Protein AF-A0A9E5VQ46-F1 (afdb_monomer_lite)

Structure (mmCIF, N/CA/C/O backbone):
data_AF-A0A9E5VQ46-F1
#
_entry.id   AF-A0A9E5VQ46-F1
#
loop_
_atom_site.group_PDB
_atom_site.id
_atom_site.type_symbol
_atom_site.label_atom_id
_atom_site.label_alt_id
_atom_site.label_comp_id
_atom_site.label_asym_id
_atom_site.label_entity_id
_atom_site.label_seq_id
_atom_site.pdbx_PDB_ins_code
_atom_site.Cartn_x
_atom_site.Cartn_y
_atom_site.Cartn_z
_atom_site.occupancy
_atom_site.B_iso_or_equiv
_atom_site.auth_seq_id
_atom_site.auth_comp_id
_atom_site.auth_asym_id
_atom_site.auth_atom_id
_atom_site.pdbx_PDB_model_num
ATOM 1 N N . MET A 1 1 ? 16.325 -16.105 -25.255 1.00 62.31 1 MET A N 1
ATOM 2 C CA . MET A 1 1 ? 16.376 -14.626 -25.283 1.00 62.31 1 MET A CA 1
ATOM 3 C C . MET A 1 1 ? 15.192 -14.092 -24.498 1.00 62.31 1 MET A C 1
ATOM 5 O O . MET A 1 1 ? 14.090 -14.575 -24.719 1.00 62.31 1 MET A O 1
ATOM 9 N N . ALA A 1 2 ? 15.410 -13.176 -23.552 1.00 79.38 2 ALA A N 1
ATOM 10 C CA . ALA A 1 2 ? 14.341 -12.650 -22.701 1.00 79.38 2 ALA A CA 1
ATOM 11 C C . ALA A 1 2 ? 13.894 -11.273 -23.208 1.00 79.38 2 ALA A C 1
ATOM 13 O O . ALA A 1 2 ? 14.669 -10.318 -23.173 1.00 79.38 2 ALA A O 1
ATOM 14 N N . LEU A 1 3 ? 12.651 -11.178 -23.681 1.00 90.75 3 LEU A N 1
ATOM 15 C CA . LEU A 1 3 ? 12.023 -9.898 -24.001 1.00 90.75 3 LEU A CA 1
ATOM 16 C C . LEU A 1 3 ? 11.830 -9.088 -22.713 1.00 90.75 3 LEU A C 1
ATOM 18 O O . LEU A 1 3 ? 11.422 -9.623 -21.681 1.00 90.75 3 LEU A O 1
ATOM 22 N N . LYS A 1 4 ? 12.148 -7.795 -22.770 1.00 93.44 4 LYS A N 1
ATOM 23 C CA . LYS A 1 4 ? 12.014 -6.855 -21.652 1.00 93.44 4 LYS A CA 1
ATOM 24 C C . LYS A 1 4 ? 11.068 -5.728 -22.032 1.00 93.44 4 LYS A C 1
ATOM 26 O O . LYS A 1 4 ? 11.001 -5.329 -23.193 1.00 93.44 4 LYS A O 1
ATOM 31 N N . LYS A 1 5 ? 10.365 -5.179 -21.041 1.00 94.62 5 LYS A N 1
ATOM 32 C CA . LYS A 1 5 ? 9.528 -3.994 -21.245 1.00 94.62 5 LYS A CA 1
ATOM 33 C C . LYS A 1 5 ? 10.396 -2.772 -21.537 1.00 94.62 5 LYS A C 1
ATOM 35 O O . LYS A 1 5 ? 11.403 -2.539 -20.873 1.00 94.62 5 LYS A O 1
ATOM 40 N N . ALA A 1 6 ? 9.973 -2.003 -22.527 1.00 94.50 6 ALA A N 1
ATOM 41 C CA . ALA A 1 6 ? 10.629 -0.815 -23.040 1.00 94.50 6 ALA A CA 1
ATOM 42 C C . ALA A 1 6 ? 9.611 0.321 -23.208 1.00 94.50 6 ALA A C 1
ATOM 44 O O . ALA A 1 6 ? 8.408 0.082 -23.310 1.00 94.50 6 ALA A O 1
ATOM 45 N N . TYR A 1 7 ? 10.091 1.565 -23.219 1.00 94.94 7 TYR A N 1
ATOM 46 C CA . TYR A 1 7 ? 9.263 2.765 -23.295 1.00 94.94 7 TYR A CA 1
ATOM 47 C C . TYR A 1 7 ? 9.767 3.719 -24.375 1.00 94.94 7 TYR A C 1
ATOM 49 O O . TYR A 1 7 ? 10.919 4.153 -24.366 1.00 94.94 7 TYR A O 1
ATOM 57 N N . CYS A 1 8 ? 8.884 4.103 -25.295 1.00 94.31 8 CYS A N 1
ATOM 58 C CA . CYS A 1 8 ? 9.197 5.080 -26.327 1.00 94.31 8 CYS A CA 1
ATOM 59 C C . CYS A 1 8 ? 8.990 6.511 -25.813 1.00 94.31 8 CYS A C 1
ATOM 61 O O . CYS A 1 8 ? 7.866 6.981 -25.626 1.00 94.31 8 CYS A O 1
ATOM 63 N N . THR A 1 9 ? 10.086 7.253 -25.663 1.00 89.31 9 THR A N 1
ATOM 64 C CA . THR A 1 9 ? 10.070 8.672 -25.263 1.00 89.31 9 THR A CA 1
ATOM 65 C C . THR A 1 9 ? 9.719 9.631 -26.401 1.00 89.31 9 THR A C 1
ATOM 67 O O . THR A 1 9 ? 9.449 10.799 -26.144 1.00 89.31 9 THR A O 1
ATOM 70 N N . ARG A 1 10 ? 9.710 9.146 -27.649 1.00 88.19 10 ARG A N 1
ATOM 71 C CA . ARG A 1 10 ? 9.447 9.937 -28.865 1.00 88.19 10 ARG A CA 1
ATOM 72 C C . ARG A 1 10 ? 8.040 9.750 -29.431 1.00 88.19 10 ARG A C 1
ATOM 74 O O . ARG A 1 10 ? 7.712 10.336 -30.455 1.00 88.19 10 ARG A O 1
ATOM 81 N N . CYS A 1 11 ? 7.227 8.886 -28.829 1.00 86.06 11 CYS A N 1
ATOM 82 C CA . CYS A 1 11 ? 5.863 8.661 -29.289 1.00 86.06 11 CYS A CA 1
ATOM 83 C C . CYS A 1 11 ? 4.965 9.849 -28.902 1.00 86.06 11 CYS A C 1
ATOM 85 O O . CYS A 1 11 ? 5.108 10.403 -27.816 1.00 86.06 11 CYS A O 1
ATOM 87 N N . HIS A 1 12 ? 4.026 10.218 -29.777 1.00 74.69 12 HIS A N 1
ATOM 88 C CA . HIS A 1 12 ? 3.019 11.261 -29.526 1.00 74.69 12 HIS A CA 1
ATOM 89 C C . HIS A 1 12 ? 1.706 10.698 -28.949 1.00 74.69 12 HIS A C 1
ATOM 91 O O . HIS A 1 12 ? 0.674 11.371 -28.983 1.00 74.69 12 HIS A O 1
ATOM 97 N N . GLY A 1 13 ? 1.729 9.454 -28.459 1.00 75.00 13 GLY A N 1
ATOM 98 C CA . GLY A 1 13 ? 0.581 8.818 -27.820 1.00 75.00 13 GLY A CA 1
ATOM 99 C C . GLY A 1 13 ? 0.078 9.645 -26.637 1.00 75.00 13 GLY A C 1
ATOM 100 O O . GLY A 1 13 ? 0.855 10.247 -25.896 1.00 75.00 13 GLY A O 1
ATOM 101 N N . LYS A 1 14 ? -1.245 9.718 -26.469 1.00 77.56 14 LYS A N 1
ATOM 102 C CA . LYS A 1 14 ? -1.840 10.392 -25.301 1.00 77.56 14 LYS A CA 1
ATOM 103 C C . LYS A 1 14 ? -1.890 9.466 -24.087 1.00 77.56 14 LYS A C 1
ATOM 105 O O . LYS A 1 14 ? -1.785 9.945 -22.958 1.00 77.56 14 LYS A O 1
ATOM 110 N N . ASP A 1 15 ? -2.053 8.161 -24.308 1.00 83.56 15 ASP A N 1
ATOM 111 C CA . ASP A 1 15 ? -2.054 7.155 -23.246 1.00 83.56 15 ASP A CA 1
ATOM 112 C C . ASP A 1 15 ? -0.643 6.565 -23.066 1.00 83.56 15 ASP A C 1
ATOM 114 O O . ASP A 1 15 ? -0.106 5.980 -24.007 1.00 83.56 15 ASP A O 1
ATOM 118 N N . PRO A 1 16 ? -0.044 6.640 -21.862 1.00 82.19 16 PRO A N 1
ATOM 119 C CA . PRO A 1 16 ? 1.232 5.997 -21.554 1.00 82.19 16 PRO A CA 1
ATOM 120 C C . PRO A 1 16 ? 1.314 4.502 -21.889 1.00 82.19 16 PRO A C 1
ATOM 122 O O . PRO A 1 16 ? 2.416 4.014 -22.127 1.00 82.19 16 PRO A O 1
ATOM 125 N N . LYS A 1 17 ? 0.187 3.773 -21.947 1.00 85.31 17 LYS A N 1
ATOM 126 C CA . LYS A 1 17 ? 0.157 2.376 -22.423 1.00 85.31 17 LYS A CA 1
ATOM 127 C C . LYS A 1 17 ? 0.675 2.236 -23.855 1.00 85.31 17 LYS A C 1
ATOM 129 O O . LYS A 1 17 ? 1.385 1.283 -24.145 1.00 85.31 17 LYS A O 1
ATOM 134 N N . GLU A 1 18 ? 0.394 3.207 -24.721 1.00 85.06 18 GLU A N 1
ATOM 135 C CA . GLU A 1 18 ? 0.807 3.193 -26.133 1.00 85.06 18 GLU A CA 1
ATOM 136 C C . GLU A 1 18 ? 2.318 3.381 -26.323 1.00 85.06 18 GLU A C 1
ATOM 138 O O . GLU A 1 18 ? 2.851 3.152 -27.408 1.00 85.06 18 GLU A O 1
ATOM 143 N N . HIS A 1 19 ? 3.015 3.828 -25.280 1.00 89.69 19 HIS A N 1
ATOM 144 C CA . HIS A 1 19 ? 4.458 4.026 -25.306 1.00 89.69 19 HIS A CA 1
ATOM 145 C C . HIS A 1 19 ? 5.219 2.765 -24.894 1.00 89.69 19 HIS A C 1
ATOM 147 O O . HIS A 1 19 ? 6.431 2.716 -25.103 1.00 89.69 19 HIS A O 1
ATOM 153 N N . ILE A 1 20 ? 4.543 1.778 -24.298 1.00 92.25 20 ILE A N 1
ATOM 154 C CA . ILE A 1 20 ? 5.160 0.576 -23.737 1.00 92.25 20 ILE A CA 1
ATOM 155 C C . ILE A 1 20 ? 5.128 -0.542 -24.777 1.00 92.25 20 ILE A C 1
ATOM 157 O O . ILE A 1 20 ? 4.099 -0.807 -25.391 1.00 92.25 20 ILE A O 1
ATOM 161 N N . PHE A 1 21 ? 6.261 -1.208 -24.965 1.00 93.62 21 PHE A N 1
ATOM 162 C CA . PHE A 1 21 ? 6.406 -2.343 -25.874 1.00 93.62 21 PHE A CA 1
ATOM 163 C C . PHE A 1 21 ? 7.487 -3.299 -25.359 1.00 93.62 21 PHE A C 1
ATOM 165 O O . PHE A 1 21 ? 8.123 -3.030 -24.339 1.00 93.62 21 PHE A O 1
ATOM 172 N N . GLU A 1 22 ? 7.694 -4.420 -26.043 1.00 94.81 22 GLU A N 1
ATOM 173 C CA . GLU A 1 22 ? 8.736 -5.388 -25.701 1.00 94.81 22 GLU A CA 1
ATOM 174 C C . GLU A 1 22 ? 9.952 -5.232 -26.617 1.00 94.81 22 GLU A C 1
ATOM 176 O O . GLU A 1 22 ? 9.821 -5.090 -27.832 1.00 94.81 22 GLU A O 1
ATOM 181 N N . ALA A 1 23 ? 11.146 -5.251 -26.029 1.00 93.38 23 ALA A N 1
ATOM 182 C CA . ALA A 1 23 ? 12.412 -5.166 -26.740 1.00 93.38 23 ALA A CA 1
ATOM 183 C C . ALA A 1 23 ? 13.357 -6.288 -26.299 1.00 93.38 23 ALA A C 1
ATOM 185 O O . ALA A 1 23 ? 13.415 -6.654 -25.123 1.00 93.38 23 ALA A O 1
ATOM 186 N N . ASN A 1 24 ? 14.127 -6.814 -27.251 1.00 93.25 24 ASN A N 1
ATOM 187 C CA . ASN A 1 24 ? 15.240 -7.712 -26.969 1.00 93.25 24 ASN A CA 1
ATOM 188 C C . ASN A 1 24 ? 16.478 -6.874 -26.617 1.00 93.25 24 ASN A C 1
ATOM 190 O O . ASN A 1 24 ? 16.902 -6.060 -27.436 1.00 93.25 24 ASN A O 1
ATOM 194 N N . SER A 1 25 ? 17.054 -7.067 -25.425 1.00 90.25 25 SER A N 1
ATOM 195 C CA . SER A 1 25 ? 18.253 -6.327 -24.998 1.00 90.25 25 SER A CA 1
ATOM 196 C C . SER A 1 25 ? 19.481 -6.613 -25.858 1.00 90.25 25 SER A C 1
ATOM 198 O O . SER A 1 25 ? 20.368 -5.769 -25.932 1.00 90.25 25 SER A O 1
ATOM 200 N N . ASP A 1 26 ? 19.513 -7.778 -26.506 1.00 90.88 26 ASP A N 1
ATOM 201 C CA . ASP A 1 26 ? 20.674 -8.256 -27.261 1.00 90.88 26 ASP A CA 1
ATOM 202 C C . ASP A 1 26 ? 20.597 -7.851 -28.743 1.00 90.88 26 ASP A C 1
ATOM 204 O O . ASP A 1 26 ? 21.518 -8.106 -29.514 1.00 90.88 26 ASP A O 1
ATOM 208 N N . ALA A 1 27 ? 19.487 -7.233 -29.162 1.00 91.06 27 ALA A N 1
ATOM 209 C CA . ALA A 1 27 ? 19.346 -6.718 -30.514 1.00 91.06 27 ALA A CA 1
ATOM 210 C C . ALA A 1 27 ? 20.167 -5.432 -30.694 1.00 91.06 27 ALA A C 1
ATOM 212 O O . ALA A 1 27 ? 20.263 -4.600 -29.793 1.00 91.06 27 ALA A O 1
ATOM 213 N N . GLU A 1 28 ? 20.694 -5.209 -31.897 1.00 91.25 28 GLU A N 1
ATOM 214 C CA . GLU A 1 28 ? 21.377 -3.949 -32.219 1.00 91.25 28 GLU A CA 1
ATOM 215 C C . GLU A 1 28 ? 20.410 -2.753 -32.193 1.00 91.25 28 GLU A C 1
ATOM 217 O O . GLU A 1 28 ? 20.786 -1.620 -31.881 1.00 91.25 28 GLU A O 1
ATOM 222 N N . VAL A 1 29 ? 19.144 -3.001 -32.544 1.00 93.50 29 VAL A N 1
ATOM 223 C CA . VAL A 1 29 ? 18.107 -1.990 -32.757 1.00 93.50 29 VAL A CA 1
ATOM 224 C C . VAL A 1 29 ? 16.740 -2.555 -32.378 1.00 93.50 29 VAL A C 1
ATOM 226 O O . VAL A 1 29 ? 16.441 -3.716 -32.651 1.00 93.50 29 VAL A O 1
ATOM 229 N N . CYS A 1 30 ? 15.869 -1.707 -31.828 1.00 93.56 30 CYS A N 1
ATOM 230 C CA . CYS A 1 30 ? 14.431 -1.959 -31.771 1.00 93.56 30 CYS A CA 1
ATOM 231 C C . CYS A 1 30 ? 13.639 -0.806 -32.402 1.00 93.56 30 CYS A C 1
ATOM 233 O O . CYS A 1 30 ? 14.144 0.306 -32.578 1.00 93.56 30 CYS A O 1
ATOM 235 N N . TYR A 1 31 ? 12.381 -1.077 -32.743 1.00 93.00 31 TYR A N 1
ATOM 236 C CA . TYR A 1 31 ? 11.470 -0.094 -33.320 1.00 93.00 31 TYR A CA 1
ATOM 237 C C . TYR A 1 31 ? 10.247 0.052 -32.430 1.00 93.00 31 TYR A C 1
ATOM 239 O O . TYR A 1 31 ? 9.654 -0.940 -32.009 1.00 93.00 31 TYR A O 1
ATOM 247 N N . CYS A 1 32 ? 9.857 1.294 -32.144 1.00 91.62 32 CYS A N 1
ATOM 248 C CA . CYS A 1 32 ? 8.589 1.529 -31.467 1.00 91.62 32 CYS A CA 1
ATOM 249 C C . CYS A 1 32 ? 7.437 1.116 -32.400 1.00 91.62 32 CYS A C 1
ATOM 251 O O . CYS A 1 32 ? 7.329 1.691 -33.484 1.00 91.62 32 CYS A O 1
ATOM 253 N N . PRO A 1 33 ? 6.527 0.217 -31.989 1.00 90.75 33 PRO A N 1
ATOM 254 C CA . PRO A 1 33 ? 5.452 -0.268 -32.859 1.00 90.75 33 PRO A CA 1
ATOM 255 C C . PRO A 1 33 ? 4.432 0.819 -33.227 1.00 90.75 33 PRO A C 1
ATOM 257 O O . PRO A 1 33 ? 3.666 0.658 -34.172 1.00 90.75 33 PRO A O 1
ATOM 260 N N . ARG A 1 34 ? 4.402 1.934 -32.485 1.00 89.94 34 ARG A N 1
ATOM 261 C CA . ARG A 1 34 ? 3.432 3.015 -32.686 1.00 89.94 34 ARG A CA 1
ATOM 262 C C . ARG A 1 34 ? 3.919 4.104 -33.634 1.00 89.94 34 ARG A C 1
ATOM 264 O O . ARG A 1 34 ? 3.156 4.551 -34.480 1.00 89.94 34 ARG A O 1
ATOM 271 N N . CYS A 1 35 ? 5.157 4.564 -33.466 1.00 91.38 35 CYS A N 1
ATOM 272 C CA . CYS A 1 35 ? 5.719 5.671 -34.249 1.00 91.38 35 CYS A CA 1
ATOM 273 C C . CYS A 1 35 ? 6.860 5.245 -35.181 1.00 91.38 35 CYS A C 1
ATOM 275 O O . CYS A 1 35 ? 7.453 6.101 -35.828 1.00 91.38 35 CYS A O 1
ATOM 277 N N . MET A 1 36 ? 7.196 3.950 -35.219 1.00 91.81 36 MET A N 1
ATOM 278 C CA . MET A 1 36 ? 8.268 3.354 -36.030 1.00 91.81 36 MET A CA 1
ATOM 279 C C . MET A 1 36 ? 9.660 3.967 -35.824 1.00 91.81 36 MET A C 1
ATOM 281 O O . MET A 1 36 ? 10.584 3.714 -36.594 1.00 91.81 36 MET A O 1
ATOM 285 N N . ASN A 1 37 ? 9.853 4.741 -34.753 1.00 92.06 37 ASN A N 1
ATOM 286 C CA . ASN A 1 37 ? 11.154 5.305 -34.427 1.00 92.06 37 ASN A CA 1
ATOM 287 C C . ASN A 1 37 ? 12.163 4.197 -34.116 1.00 92.06 37 ASN A C 1
ATOM 289 O O . ASN A 1 37 ? 11.902 3.328 -33.280 1.00 92.06 37 ASN A O 1
ATOM 293 N N . LYS A 1 38 ? 13.335 4.301 -34.749 1.00 94.31 38 LYS A N 1
ATOM 294 C CA . LYS A 1 38 ? 14.520 3.491 -34.465 1.00 94.31 38 LYS A CA 1
ATOM 295 C C . LYS A 1 38 ? 15.084 3.874 -33.095 1.00 94.31 38 LYS A C 1
ATOM 297 O O . LYS A 1 38 ? 15.370 5.048 -32.850 1.00 94.31 38 LYS A O 1
ATOM 302 N N . LEU A 1 39 ? 15.250 2.896 -32.214 1.00 93.19 39 LEU A N 1
ATOM 303 C CA . LEU A 1 39 ? 15.731 3.067 -30.846 1.00 93.19 39 LEU A CA 1
ATOM 304 C C . LEU A 1 39 ? 16.846 2.060 -30.550 1.00 93.19 39 LEU A C 1
ATOM 306 O O . LEU A 1 39 ? 16.905 0.982 -31.144 1.00 93.19 39 LEU A O 1
ATOM 310 N N . ARG A 1 40 ? 17.719 2.403 -29.600 1.00 94.31 40 ARG A N 1
ATOM 311 C CA . ARG A 1 40 ? 18.606 1.422 -28.968 1.00 94.31 40 ARG A CA 1
ATOM 312 C C . ARG A 1 40 ? 17.803 0.667 -27.901 1.00 94.31 40 ARG A C 1
ATOM 314 O O . ARG A 1 40 ? 17.142 1.335 -27.099 1.00 94.31 40 ARG A O 1
ATOM 321 N N . PRO A 1 41 ? 17.837 -0.678 -27.852 1.00 94.06 41 PRO A N 1
ATOM 322 C CA . PRO A 1 41 ? 17.014 -1.433 -26.907 1.00 94.06 41 PRO A CA 1
ATOM 323 C C . PRO A 1 41 ? 17.249 -1.067 -25.444 1.00 94.06 41 PRO A C 1
ATOM 325 O O . PRO A 1 41 ? 16.280 -0.814 -24.732 1.00 94.06 41 PRO A O 1
ATOM 328 N N . ASN A 1 42 ? 18.509 -0.959 -25.012 1.00 94.31 42 ASN A N 1
ATOM 329 C CA . ASN A 1 42 ? 18.832 -0.626 -23.621 1.00 94.31 42 ASN A CA 1
ATOM 330 C C . ASN A 1 42 ? 18.327 0.769 -23.223 1.00 94.31 42 ASN A C 1
ATOM 332 O O . ASN A 1 42 ? 17.710 0.894 -22.172 1.00 94.31 42 ASN A O 1
ATOM 336 N N . ASP A 1 43 ? 18.446 1.778 -24.094 1.00 94.50 43 ASP A N 1
ATOM 337 C CA . ASP A 1 43 ? 17.910 3.122 -23.827 1.00 94.50 43 ASP A CA 1
ATOM 338 C C . ASP A 1 43 ? 16.385 3.094 -23.615 1.00 94.50 43 ASP A C 1
ATOM 340 O O . ASP A 1 43 ? 15.847 3.782 -22.746 1.00 94.50 43 ASP A O 1
ATOM 344 N N . ALA A 1 44 ? 15.667 2.293 -24.411 1.00 94.75 44 ALA A N 1
ATOM 345 C CA . ALA A 1 44 ? 14.217 2.164 -24.303 1.00 94.75 44 ALA A CA 1
ATOM 346 C C . ALA A 1 44 ? 13.798 1.361 -23.055 1.00 94.75 44 ALA A C 1
ATOM 348 O O . ALA A 1 44 ? 12.802 1.700 -22.412 1.00 94.75 44 ALA A O 1
ATOM 349 N N . ILE A 1 45 ? 14.558 0.327 -22.687 1.00 95.81 45 ILE A N 1
ATOM 350 C CA . ILE A 1 45 ? 14.359 -0.457 -21.457 1.00 95.81 45 ILE A CA 1
ATOM 351 C C . ILE A 1 45 ? 14.617 0.417 -20.218 1.00 95.81 45 ILE A C 1
ATOM 353 O O . ILE A 1 45 ? 13.794 0.460 -19.302 1.00 95.81 45 ILE A O 1
ATOM 357 N N . ASP A 1 46 ? 15.693 1.202 -20.210 1.00 95.50 46 ASP A N 1
ATOM 358 C CA . ASP A 1 46 ? 16.003 2.128 -19.118 1.00 95.50 46 ASP A CA 1
ATOM 359 C C . ASP A 1 46 ? 14.952 3.238 -19.002 1.00 95.50 46 ASP A C 1
ATOM 361 O O . ASP A 1 46 ? 14.519 3.589 -17.897 1.00 95.50 46 ASP A O 1
ATOM 365 N N . ALA A 1 47 ? 14.466 3.755 -20.136 1.00 95.19 47 ALA A N 1
ATOM 366 C CA . ALA A 1 47 ? 13.374 4.723 -20.162 1.00 95.19 47 ALA A CA 1
ATOM 367 C C . ALA A 1 47 ? 12.095 4.175 -19.509 1.00 95.19 47 ALA A C 1
ATOM 369 O O . ALA A 1 47 ? 11.405 4.920 -18.805 1.00 95.19 47 ALA A O 1
ATOM 370 N N . TYR A 1 48 ? 11.801 2.883 -19.683 1.00 96.19 48 TYR A N 1
ATOM 371 C CA . TYR A 1 48 ? 10.687 2.224 -19.002 1.00 96.19 48 TYR A CA 1
ATOM 372 C C . TYR A 1 48 ? 10.896 2.191 -17.485 1.00 96.19 48 TYR A C 1
ATOM 374 O O . TYR A 1 48 ? 10.016 2.616 -16.731 1.00 96.19 48 TYR A O 1
ATOM 382 N N . GLY A 1 49 ? 12.093 1.819 -17.024 1.00 94.56 49 GLY A N 1
ATOM 383 C CA . GLY A 1 49 ? 12.440 1.874 -15.602 1.00 94.56 49 GLY A CA 1
ATOM 384 C C . GLY A 1 49 ? 12.309 3.285 -15.005 1.00 94.56 49 GLY A C 1
ATOM 385 O O . GLY A 1 49 ? 11.797 3.458 -13.895 1.00 94.56 49 GLY A O 1
ATOM 386 N N . ILE A 1 50 ? 12.712 4.324 -15.744 1.00 95.00 50 ILE A N 1
ATOM 387 C CA . ILE A 1 50 ? 12.544 5.730 -15.336 1.00 95.00 50 ILE A CA 1
ATOM 388 C C . ILE A 1 50 ? 11.060 6.111 -15.261 1.00 95.00 50 ILE A C 1
ATOM 390 O O . ILE A 1 50 ? 10.653 6.802 -14.322 1.00 95.00 50 ILE A O 1
ATOM 394 N N . PHE A 1 51 ? 10.252 5.679 -16.230 1.00 94.88 51 PHE A N 1
ATOM 395 C CA . PHE A 1 51 ? 8.811 5.916 -16.248 1.00 94.88 51 PHE A CA 1
ATOM 396 C C . PHE A 1 51 ? 8.123 5.319 -15.011 1.00 94.88 51 PHE A C 1
ATOM 398 O O . PHE A 1 51 ? 7.427 6.047 -14.296 1.00 94.88 51 PHE A O 1
ATOM 405 N N . ILE A 1 52 ? 8.395 4.050 -14.686 1.00 95.75 52 ILE A N 1
ATOM 406 C CA . ILE A 1 52 ? 7.842 3.392 -13.493 1.00 95.75 52 ILE A CA 1
ATOM 407 C C . ILE A 1 52 ? 8.284 4.108 -12.209 1.00 95.75 52 ILE A C 1
ATOM 409 O O . ILE A 1 52 ? 7.446 4.462 -11.375 1.00 95.75 52 ILE A O 1
ATOM 413 N N . LYS A 1 53 ? 9.576 4.445 -12.076 1.00 94.94 53 LYS A N 1
ATOM 414 C CA . LYS A 1 53 ? 10.092 5.206 -10.920 1.00 94.94 53 LYS A CA 1
ATOM 415 C C . LYS A 1 53 ? 9.413 6.569 -10.758 1.00 94.94 53 LYS A C 1
ATOM 417 O O . LYS A 1 53 ? 9.184 7.008 -9.630 1.00 94.94 53 LYS A O 1
ATOM 422 N N . LYS A 1 54 ? 9.088 7.265 -11.854 1.00 93.94 54 LYS A N 1
ATOM 423 C CA . LYS A 1 54 ? 8.356 8.543 -11.802 1.00 93.94 54 LYS A CA 1
ATOM 424 C C . LYS A 1 54 ? 6.929 8.357 -11.284 1.00 93.94 54 LYS A C 1
ATOM 426 O O . LYS A 1 54 ? 6.504 9.157 -10.451 1.00 93.94 54 LYS A O 1
ATOM 431 N N . LEU A 1 55 ? 6.224 7.315 -11.730 1.00 93.44 55 LEU A N 1
ATOM 432 C CA . LEU A 1 55 ? 4.876 7.003 -11.245 1.00 93.44 55 LEU A CA 1
ATOM 433 C C . LEU A 1 55 ? 4.875 6.661 -9.751 1.00 93.44 55 LEU A C 1
ATOM 435 O O . LEU A 1 55 ? 4.068 7.220 -9.011 1.00 93.44 55 LEU A O 1
ATOM 439 N N . LEU A 1 56 ? 5.818 5.830 -9.296 1.00 93.44 56 LEU A N 1
ATOM 440 C CA . LEU A 1 56 ? 5.986 5.507 -7.874 1.00 93.44 56 LEU A CA 1
ATOM 441 C C . LEU A 1 56 ? 6.238 6.767 -7.035 1.00 93.44 56 LEU A C 1
ATOM 443 O O . LEU A 1 56 ? 5.502 7.040 -6.092 1.00 93.44 56 LEU A O 1
ATOM 447 N N . ARG A 1 57 ? 7.185 7.623 -7.445 1.00 93.38 57 ARG A N 1
ATOM 448 C CA . ARG A 1 57 ? 7.455 8.898 -6.751 1.00 93.38 57 ARG A CA 1
ATOM 449 C C . ARG A 1 57 ? 6.236 9.818 -6.709 1.00 93.38 57 ARG A C 1
ATOM 451 O O . ARG A 1 57 ? 6.048 10.552 -5.740 1.00 93.38 57 ARG A O 1
ATOM 458 N N . GLN A 1 58 ? 5.422 9.830 -7.762 1.00 92.69 58 GLN A N 1
ATOM 459 C CA . GLN A 1 58 ? 4.179 10.595 -7.783 1.00 92.69 58 GLN A CA 1
ATOM 460 C C . GLN A 1 58 ? 3.150 10.013 -6.804 1.00 92.69 58 GLN A C 1
ATOM 462 O O . GLN A 1 58 ? 2.477 10.782 -6.110 1.00 92.69 58 GLN A O 1
ATOM 467 N N . ALA A 1 59 ? 3.038 8.685 -6.730 1.00 91.88 59 ALA A N 1
ATOM 468 C CA . ALA A 1 59 ? 2.174 7.990 -5.783 1.00 91.88 59 ALA A CA 1
ATOM 469 C C . ALA A 1 59 ? 2.586 8.283 -4.333 1.00 91.88 59 ALA A C 1
ATOM 471 O O . ALA A 1 59 ? 1.729 8.676 -3.539 1.00 91.88 59 ALA A O 1
ATOM 472 N N . ASP A 1 60 ? 3.884 8.217 -4.026 1.00 88.69 60 ASP A N 1
ATOM 473 C CA . ASP A 1 60 ? 4.460 8.573 -2.724 1.00 88.69 60 ASP A CA 1
ATOM 474 C C . ASP A 1 60 ? 4.174 10.030 -2.351 1.00 88.69 60 ASP A C 1
ATOM 476 O O . ASP A 1 60 ? 3.623 10.319 -1.292 1.00 88.69 60 ASP A O 1
ATOM 480 N N . ARG A 1 61 ? 4.478 10.984 -3.240 1.00 88.06 61 ARG A N 1
ATOM 481 C CA . ARG A 1 61 ? 4.196 12.410 -2.986 1.00 88.06 61 ARG A CA 1
ATOM 482 C C . ARG A 1 61 ? 2.714 12.666 -2.725 1.00 88.06 61 ARG A C 1
ATOM 484 O O . ARG A 1 61 ? 2.371 13.502 -1.898 1.00 88.06 61 ARG A O 1
ATOM 491 N N . THR A 1 62 ? 1.845 11.949 -3.433 1.00 87.50 62 THR A N 1
ATOM 492 C CA . THR A 1 62 ? 0.392 12.038 -3.248 1.00 87.50 62 THR A CA 1
ATOM 493 C C . THR A 1 62 ? -0.056 11.397 -1.936 1.00 87.50 62 THR A C 1
ATOM 495 O O . THR A 1 62 ? -1.021 11.852 -1.337 1.00 87.50 62 THR A O 1
ATOM 498 N N . PHE A 1 63 ? 0.632 10.352 -1.478 1.00 81.31 63 PHE A N 1
ATOM 499 C CA . PHE A 1 63 ? 0.363 9.721 -0.190 1.00 81.31 63 PHE A CA 1
ATOM 500 C C . PHE A 1 63 ? 0.616 10.691 0.971 1.00 81.31 63 PHE A C 1
ATOM 502 O O . PHE A 1 63 ? -0.176 10.757 1.907 1.00 81.31 63 PHE A O 1
ATOM 509 N N . PHE A 1 64 ? 1.703 11.463 0.889 1.00 77.00 64 PHE A N 1
ATOM 510 C CA . PHE A 1 64 ? 2.100 12.417 1.928 1.00 77.00 64 PHE A CA 1
ATOM 511 C C . PHE A 1 64 ? 1.445 13.802 1.800 1.00 77.00 64 PHE A C 1
ATOM 513 O O . PHE A 1 64 ? 1.643 14.645 2.674 1.00 77.00 64 PHE A O 1
ATOM 520 N N . SER A 1 65 ? 0.657 14.060 0.751 1.00 75.25 65 SER A N 1
ATOM 521 C CA . SER A 1 65 ? -0.159 15.273 0.660 1.00 75.25 65 SER A CA 1
ATOM 522 C C . SER A 1 65 ? -1.516 15.067 1.343 1.00 75.25 65 SER A C 1
ATOM 524 O O . SER A 1 65 ? -2.053 13.959 1.381 1.00 75.25 65 SER A O 1
ATOM 526 N N . SER A 1 66 ? -2.063 16.131 1.938 1.00 56.53 66 SER A N 1
ATOM 527 C CA . SER A 1 66 ? -3.237 16.101 2.821 1.00 56.53 66 SER A CA 1
ATOM 528 C C . SER A 1 66 ? -4.403 15.246 2.281 1.00 56.53 66 SER A C 1
ATOM 530 O O . SER A 1 66 ? -5.177 15.667 1.424 1.00 56.53 66 SER A O 1
ATOM 532 N N . ILE A 1 67 ? -4.552 14.039 2.849 1.00 63.72 67 ILE A N 1
ATOM 533 C CA . ILE A 1 67 ? -5.648 13.072 2.627 1.00 63.72 67 ILE A CA 1
ATOM 534 C C . ILE A 1 67 ? -5.703 12.502 1.187 1.00 63.72 67 ILE A C 1
ATOM 536 O O . ILE A 1 67 ? -6.742 12.036 0.712 1.00 63.72 67 ILE A O 1
ATOM 540 N N . GLY A 1 68 ? -4.568 12.473 0.482 1.00 75.38 68 GLY A N 1
ATOM 541 C CA . GLY A 1 68 ? -4.451 11.968 -0.892 1.00 75.38 68 GLY A CA 1
ATOM 542 C C . GLY A 1 68 ? -4.522 10.442 -1.069 1.00 75.38 68 GLY A C 1
ATOM 543 O O . GLY A 1 68 ? -4.294 9.962 -2.180 1.00 75.38 68 GLY A O 1
ATOM 544 N N . TYR A 1 69 ? -4.852 9.662 -0.033 1.00 84.31 69 TYR A N 1
ATOM 545 C CA . TYR A 1 69 ? -4.731 8.194 -0.039 1.00 84.31 69 TYR A CA 1
ATOM 546 C C . TYR A 1 69 ? -5.490 7.497 -1.180 1.00 84.31 69 TYR A C 1
ATOM 548 O O . TYR A 1 69 ? -4.917 6.628 -1.824 1.00 84.31 69 TYR A O 1
ATOM 556 N N . ASN A 1 70 ? -6.714 7.922 -1.525 1.00 84.38 70 ASN A N 1
ATOM 557 C CA . ASN A 1 70 ? -7.457 7.357 -2.671 1.00 84.38 70 ASN A CA 1
ATOM 558 C C . ASN A 1 70 ? -6.713 7.553 -4.003 1.00 84.38 70 ASN A C 1
ATOM 560 O O . ASN A 1 70 ? -6.693 6.679 -4.873 1.00 84.38 70 ASN A O 1
ATOM 564 N N . LYS A 1 71 ? -6.112 8.734 -4.181 1.00 88.38 71 LYS A N 1
ATOM 565 C CA . LYS A 1 71 ? -5.368 9.073 -5.394 1.00 88.38 71 LYS A CA 1
ATOM 566 C C . LYS A 1 71 ? -4.034 8.331 -5.424 1.00 88.38 71 LYS A C 1
ATOM 568 O O . LYS A 1 71 ? -3.665 7.816 -6.473 1.00 88.38 71 LYS A O 1
ATOM 573 N N . SER A 1 72 ? -3.356 8.223 -4.282 1.00 89.69 72 SER A N 1
ATOM 574 C CA . SER A 1 72 ? -2.143 7.414 -4.138 1.00 89.69 72 SER A CA 1
ATOM 575 C C . SER A 1 72 ? -2.416 5.934 -4.433 1.00 89.69 72 SER A C 1
ATOM 577 O O . SER A 1 72 ? -1.742 5.353 -5.279 1.00 89.69 72 SER A O 1
ATOM 579 N N . TYR A 1 73 ? -3.490 5.367 -3.871 1.00 90.44 73 TYR A N 1
ATOM 580 C CA . TYR A 1 73 ? -3.972 4.015 -4.169 1.00 90.44 73 TYR A CA 1
ATOM 581 C C . TYR A 1 73 ? -4.148 3.792 -5.676 1.00 90.44 73 TYR A C 1
ATOM 583 O O . TYR A 1 73 ? -3.653 2.809 -6.222 1.00 90.44 73 TYR A O 1
ATOM 591 N N . SER A 1 74 ? -4.805 4.735 -6.360 1.00 90.19 74 SER A N 1
ATOM 592 C CA . SER A 1 74 ? -5.044 4.654 -7.807 1.00 90.19 74 SER A CA 1
ATOM 593 C C . SER A 1 74 ? -3.746 4.730 -8.619 1.00 90.19 74 SER A C 1
ATOM 595 O O . SER A 1 74 ? -3.605 4.047 -9.630 1.00 90.19 74 SER A O 1
ATOM 597 N N . LEU A 1 75 ? -2.776 5.540 -8.181 1.00 92.25 75 LEU A N 1
ATOM 598 C CA . LEU A 1 75 ? -1.465 5.638 -8.829 1.00 92.25 75 LEU A CA 1
ATOM 599 C C . LEU A 1 75 ? -0.640 4.359 -8.644 1.00 92.25 75 LEU A C 1
ATOM 601 O O . LEU A 1 75 ? -0.025 3.904 -9.604 1.00 92.25 75 LEU A O 1
ATOM 605 N N . TYR A 1 76 ? -0.671 3.748 -7.458 1.00 93.62 76 TYR A N 1
ATOM 606 C CA . TYR A 1 76 ? -0.044 2.445 -7.235 1.00 93.62 76 TYR A CA 1
ATOM 607 C C . TYR A 1 76 ? -0.711 1.338 -8.050 1.00 93.62 76 TYR A C 1
ATOM 609 O O . TYR A 1 76 ? -0.013 0.560 -8.690 1.00 93.62 76 TYR A O 1
ATOM 617 N N . ALA A 1 77 ? -2.046 1.305 -8.103 1.00 91.19 77 ALA A N 1
ATOM 618 C CA . ALA A 1 77 ? -2.778 0.371 -8.958 1.00 91.19 77 ALA A CA 1
ATOM 619 C C . ALA A 1 77 ? -2.365 0.512 -10.432 1.00 91.19 77 ALA A C 1
ATOM 621 O O . ALA A 1 77 ? -2.113 -0.486 -11.094 1.00 91.19 77 ALA A O 1
ATOM 622 N N . ARG A 1 78 ? -2.170 1.746 -10.913 1.00 92.19 78 ARG A N 1
ATOM 623 C CA . ARG A 1 78 ? -1.670 1.995 -12.269 1.00 92.19 78 ARG A CA 1
ATOM 624 C C . ARG A 1 78 ? -0.263 1.438 -12.503 1.00 92.19 78 ARG A C 1
ATOM 626 O O . ARG A 1 78 ? 0.017 0.976 -13.600 1.00 92.19 78 ARG A O 1
ATOM 633 N N . VAL A 1 79 ? 0.632 1.489 -11.514 1.00 93.88 79 VAL A N 1
ATOM 634 C CA . VAL A 1 79 ? 1.950 0.836 -11.630 1.00 93.88 79 VAL A CA 1
ATOM 635 C C . VAL A 1 79 ? 1.783 -0.678 -11.726 1.00 93.88 79 VAL A C 1
ATOM 637 O O . VAL A 1 79 ? 2.443 -1.292 -12.553 1.00 93.88 79 VAL A O 1
ATOM 640 N N . LEU A 1 80 ? 0.866 -1.268 -10.956 1.00 91.12 80 LEU A N 1
ATOM 641 C CA . LEU A 1 80 ? 0.593 -2.709 -10.982 1.00 91.12 80 LEU A CA 1
ATOM 642 C C . LEU A 1 80 ? -0.033 -3.187 -12.299 1.00 91.12 80 LEU A C 1
ATOM 644 O O . LEU A 1 80 ? 0.237 -4.311 -12.708 1.00 91.12 80 LEU A O 1
ATOM 648 N N . ASP A 1 81 ? -0.788 -2.338 -13.004 1.00 91.88 81 ASP A N 1
ATOM 649 C CA . ASP A 1 81 ? -1.246 -2.637 -14.372 1.00 91.88 81 ASP A CA 1
ATOM 650 C C . ASP A 1 81 ? -0.063 -2.860 -15.333 1.00 91.88 81 ASP A C 1
ATOM 652 O O . ASP A 1 81 ? -0.168 -3.609 -16.305 1.00 91.88 81 ASP A O 1
ATOM 656 N N . PHE A 1 82 ? 1.068 -2.193 -15.078 1.00 91.12 82 PHE A N 1
ATOM 657 C CA . PHE A 1 82 ? 2.290 -2.331 -15.867 1.00 91.12 82 PHE A CA 1
ATOM 658 C C . PHE A 1 82 ? 3.236 -3.388 -15.296 1.00 91.12 82 PHE A C 1
ATOM 660 O O . PHE A 1 82 ? 3.842 -4.138 -16.054 1.00 91.12 82 PHE A O 1
ATOM 667 N N . GLU A 1 83 ? 3.367 -3.484 -13.980 1.00 90.75 83 GLU A N 1
ATOM 668 C CA . GLU A 1 83 ? 4.248 -4.423 -13.287 1.00 90.75 83 GLU A CA 1
ATOM 669 C C . GLU A 1 83 ? 3.510 -5.072 -12.108 1.00 90.75 83 GLU A C 1
ATOM 671 O O . GLU A 1 83 ? 3.626 -4.601 -10.973 1.00 90.75 83 GLU A O 1
ATOM 676 N N . PRO A 1 84 ? 2.771 -6.174 -12.339 1.00 89.44 84 PRO A N 1
ATOM 677 C CA . PRO A 1 84 ? 1.938 -6.795 -11.305 1.00 89.44 84 PRO A CA 1
ATOM 678 C C . PRO A 1 84 ? 2.714 -7.258 -10.066 1.00 89.44 84 PRO A C 1
ATOM 680 O O . PRO A 1 84 ? 2.168 -7.298 -8.969 1.00 89.44 84 PRO A O 1
ATOM 683 N N . SER A 1 85 ? 3.997 -7.588 -10.231 1.00 89.88 85 SER A N 1
ATOM 684 C CA . SER A 1 85 ? 4.889 -8.037 -9.160 1.00 89.88 85 SER A CA 1
ATOM 685 C C . SER A 1 85 ? 5.753 -6.918 -8.565 1.00 89.88 85 SER A C 1
ATOM 687 O O . SER A 1 85 ? 6.723 -7.211 -7.864 1.00 89.88 85 SER A O 1
ATOM 689 N N . ASN A 1 86 ? 5.473 -5.645 -8.869 1.00 91.75 86 ASN A N 1
ATOM 690 C CA . ASN A 1 86 ? 6.238 -4.525 -8.327 1.00 91.75 86 ASN A CA 1
ATOM 691 C C . ASN A 1 86 ? 5.961 -4.370 -6.822 1.00 91.75 86 ASN A C 1
ATOM 693 O O . ASN A 1 86 ? 4.874 -3.966 -6.407 1.00 91.75 86 ASN A O 1
ATOM 697 N N . ILE A 1 87 ? 6.964 -4.703 -6.006 1.00 91.75 87 ILE A N 1
ATOM 698 C CA . ILE A 1 87 ? 6.845 -4.765 -4.543 1.00 91.75 87 ILE A CA 1
ATOM 699 C C . ILE A 1 87 ? 6.514 -3.398 -3.942 1.00 91.75 87 ILE A C 1
ATOM 701 O O . ILE A 1 87 ? 5.630 -3.311 -3.089 1.00 91.75 87 ILE A O 1
ATOM 705 N N . ASP A 1 88 ? 7.160 -2.330 -4.415 1.00 91.25 88 ASP A N 1
ATOM 706 C CA . ASP A 1 88 ? 6.911 -0.970 -3.928 1.00 91.25 88 ASP A CA 1
ATOM 707 C C . ASP A 1 88 ? 5.460 -0.548 -4.191 1.00 91.25 88 ASP A C 1
ATOM 709 O O . ASP A 1 88 ? 4.797 0.010 -3.313 1.00 91.25 88 ASP A O 1
ATOM 713 N N . ALA A 1 89 ? 4.926 -0.872 -5.373 1.00 92.50 89 ALA A N 1
ATOM 714 C CA . ALA A 1 89 ? 3.544 -0.571 -5.720 1.00 92.50 89 ALA A CA 1
ATOM 715 C C . ALA A 1 89 ? 2.531 -1.409 -4.929 1.00 92.50 89 ALA A C 1
ATOM 717 O O . ALA A 1 89 ? 1.515 -0.871 -4.482 1.00 92.50 89 ALA A O 1
ATOM 718 N N . LEU A 1 90 ? 2.802 -2.701 -4.714 1.00 91.75 90 LEU A N 1
ATOM 719 C CA . LEU A 1 90 ? 1.950 -3.573 -3.900 1.00 91.75 90 LEU A CA 1
ATOM 720 C C . LEU A 1 90 ? 1.864 -3.058 -2.455 1.00 91.75 90 LEU A C 1
ATOM 722 O O . LEU A 1 90 ? 0.764 -2.834 -1.940 1.00 91.75 90 LEU A O 1
ATOM 726 N N . LEU A 1 91 ? 3.014 -2.801 -1.825 1.00 90.69 91 LEU A N 1
ATOM 727 C CA . LEU A 1 91 ? 3.086 -2.292 -0.453 1.00 90.69 91 LEU A CA 1
ATOM 728 C C . LEU A 1 91 ? 2.492 -0.883 -0.338 1.00 90.69 91 LEU A C 1
ATOM 730 O O . LEU A 1 91 ? 1.754 -0.603 0.607 1.00 90.69 91 LEU A O 1
ATOM 734 N N . GLY A 1 92 ? 2.749 -0.002 -1.308 1.00 90.12 92 GLY A N 1
ATOM 735 C CA . GLY A 1 92 ? 2.180 1.345 -1.356 1.00 90.12 92 GLY A CA 1
ATOM 736 C C . GLY A 1 92 ? 0.654 1.354 -1.497 1.00 90.12 92 GLY A C 1
ATOM 737 O O . GLY A 1 92 ? -0.039 2.121 -0.813 1.00 90.12 92 GLY A O 1
ATOM 738 N N . ARG A 1 93 ? 0.101 0.455 -2.325 1.00 90.12 93 ARG A N 1
ATOM 739 C CA . ARG A 1 93 ? -1.350 0.263 -2.477 1.00 90.12 93 ARG A CA 1
ATOM 740 C C . ARG A 1 93 ? -1.981 -0.210 -1.171 1.00 90.12 93 ARG A C 1
ATOM 742 O O . ARG A 1 93 ? -2.973 0.370 -0.728 1.00 90.12 93 ARG A O 1
ATOM 749 N N . LEU A 1 94 ? -1.390 -1.229 -0.548 1.00 89.81 94 LEU A N 1
ATOM 750 C CA . LEU A 1 94 ? -1.839 -1.760 0.740 1.00 89.81 94 LEU A CA 1
ATOM 751 C C . LEU A 1 94 ? -1.783 -0.690 1.828 1.00 89.81 94 LEU A C 1
ATOM 753 O O . LEU A 1 94 ? -2.736 -0.535 2.584 1.00 89.81 94 LEU A O 1
ATOM 757 N N . LEU A 1 95 ? -0.712 0.104 1.868 1.00 88.38 95 LEU A N 1
ATOM 758 C CA . LEU A 1 95 ? -0.561 1.165 2.854 1.00 88.38 95 LEU A CA 1
ATOM 759 C C . LEU A 1 95 ? -1.618 2.260 2.677 1.00 88.38 95 LEU A C 1
ATOM 761 O O . LEU A 1 95 ? -2.219 2.701 3.654 1.00 88.38 95 LEU A O 1
ATOM 765 N N . SER A 1 96 ? -1.888 2.660 1.432 1.00 87.44 96 SER A N 1
ATOM 766 C CA . SER A 1 96 ? -2.964 3.607 1.109 1.00 87.44 96 SER A CA 1
ATOM 767 C C . SER A 1 96 ? -4.314 3.099 1.604 1.00 87.44 96 SER A C 1
ATOM 769 O O . SER A 1 96 ? -5.053 3.851 2.237 1.00 87.44 96 SER A O 1
ATOM 771 N N . LEU A 1 97 ? -4.601 1.812 1.391 1.00 85.62 97 LEU A N 1
ATOM 772 C CA . LEU A 1 97 ? -5.828 1.186 1.868 1.00 85.62 97 LEU A CA 1
ATOM 773 C C . LEU A 1 97 ? -5.899 1.157 3.404 1.00 85.62 97 LEU A C 1
ATOM 775 O O . LEU A 1 97 ? -6.930 1.517 3.958 1.00 85.62 97 LEU A O 1
ATOM 779 N N . THR A 1 98 ? -4.808 0.830 4.102 1.00 83.81 98 THR A N 1
ATOM 780 C CA . THR A 1 98 ? -4.750 0.853 5.576 1.00 83.81 98 THR A CA 1
ATOM 781 C C . THR A 1 98 ? -5.075 2.236 6.145 1.00 83.81 98 THR A C 1
ATOM 783 O O . THR A 1 98 ? -5.892 2.357 7.059 1.00 83.81 98 THR A O 1
ATOM 786 N N . TYR A 1 99 ? -4.483 3.297 5.588 1.00 80.94 99 TYR A N 1
ATOM 787 C CA . TYR A 1 99 ? -4.755 4.674 6.018 1.00 80.94 99 TYR A CA 1
ATOM 788 C C . TYR A 1 99 ? -6.178 5.129 5.658 1.00 80.94 99 TYR A C 1
ATOM 790 O O . TYR A 1 99 ? -6.825 5.834 6.434 1.00 80.94 99 TYR A O 1
ATOM 798 N N . MET A 1 100 ? -6.718 4.691 4.517 1.00 78.81 100 MET A N 1
ATOM 799 C CA . MET A 1 100 ? -8.133 4.899 4.193 1.00 78.81 100 MET A CA 1
ATOM 800 C C . MET A 1 100 ? -9.049 4.210 5.214 1.00 78.81 100 MET A C 1
ATOM 802 O O . MET A 1 100 ? -10.040 4.819 5.635 1.00 78.81 100 MET A O 1
ATOM 806 N N . SER A 1 101 ? -8.717 2.984 5.640 1.00 75.88 101 SER A N 1
ATOM 807 C CA . SER A 1 101 ? -9.509 2.202 6.601 1.00 75.88 101 SER A CA 1
ATOM 808 C C . SER A 1 101 ? -9.518 2.868 7.968 1.00 75.88 101 SER A C 1
ATOM 810 O O . SER A 1 101 ? -10.573 2.990 8.595 1.00 75.88 101 SER A O 1
ATOM 812 N N . ALA A 1 102 ? -8.373 3.427 8.368 1.00 68.81 102 ALA A N 1
ATOM 813 C CA . ALA A 1 102 ? -8.241 4.212 9.586 1.00 68.81 102 ALA A CA 1
ATOM 814 C C . ALA A 1 102 ? -9.097 5.499 9.589 1.00 68.81 102 ALA A C 1
ATOM 816 O O . ALA A 1 102 ? -9.520 5.942 10.655 1.00 68.81 102 ALA A O 1
ATOM 817 N N . LEU A 1 103 ? -9.379 6.105 8.425 1.00 66.00 103 LEU A N 1
ATOM 818 C CA . LEU A 1 103 ? -9.990 7.442 8.352 1.00 66.00 103 LEU A CA 1
ATOM 819 C C . LEU A 1 103 ? -11.435 7.495 7.829 1.00 66.00 103 LEU A C 1
ATOM 821 O O . LEU A 1 103 ? -12.183 8.382 8.239 1.00 66.00 103 LEU A O 1
ATOM 825 N N . ARG A 1 104 ? -11.838 6.641 6.873 1.00 54.66 104 ARG A N 1
ATOM 826 C CA . ARG A 1 104 ? -13.002 6.926 5.997 1.00 54.66 104 ARG A CA 1
ATOM 827 C C . ARG A 1 104 ? -13.923 5.744 5.648 1.00 54.66 104 ARG A C 1
ATOM 829 O O . ARG A 1 104 ? -14.624 5.821 4.647 1.00 54.66 104 ARG A O 1
ATOM 836 N N . LYS A 1 105 ? -14.041 4.714 6.498 1.00 53.19 105 LYS A N 1
ATOM 837 C CA . LYS A 1 105 ? -14.954 3.550 6.303 1.00 53.19 105 LYS A CA 1
ATOM 838 C C . LYS A 1 105 ? -14.488 2.509 5.264 1.00 53.19 105 LYS A C 1
ATOM 840 O O . LYS A 1 105 ? -15.323 1.958 4.555 1.00 53.19 105 LYS A O 1
ATOM 845 N N . THR A 1 106 ? -13.197 2.207 5.170 1.00 51.00 106 THR A N 1
ATOM 846 C CA . THR A 1 106 ? -12.743 0.986 4.465 1.00 51.00 106 THR A CA 1
ATOM 847 C C . THR A 1 106 ? -12.479 -0.137 5.470 1.00 51.00 106 THR A C 1
ATOM 849 O O . THR A 1 106 ? -12.158 0.134 6.626 1.00 51.00 106 THR A O 1
ATOM 852 N N . GLN A 1 107 ? -12.747 -1.381 5.063 1.00 65.00 107 GLN A N 1
ATOM 853 C CA . GLN A 1 107 ? -12.665 -2.565 5.925 1.00 65.00 107 GLN A CA 1
ATOM 854 C C . GLN A 1 107 ? -11.219 -3.051 5.989 1.00 65.00 107 GLN A C 1
ATOM 856 O O . GLN A 1 107 ? -10.581 -3.254 4.951 1.00 65.00 107 GLN A O 1
ATOM 861 N N . PHE A 1 108 ? -10.693 -3.242 7.200 1.00 71.75 108 PHE A N 1
ATOM 862 C CA . PHE A 1 108 ? -9.350 -3.806 7.389 1.00 71.75 108 PHE A CA 1
ATOM 863 C C . PHE A 1 108 ? -9.272 -5.253 6.871 1.00 71.75 108 PHE A C 1
ATOM 865 O O . PHE A 1 108 ? -8.197 -5.703 6.481 1.00 71.75 108 PHE A O 1
ATOM 872 N N . GLU A 1 109 ? -10.410 -5.947 6.761 1.00 72.38 109 GLU A N 1
ATOM 873 C CA . GLU A 1 109 ? -10.521 -7.280 6.150 1.00 72.38 109 GLU A CA 1
ATOM 874 C C . GLU A 1 109 ? -9.957 -7.326 4.725 1.00 72.38 109 GLU A C 1
ATOM 876 O O . GLU A 1 109 ? -9.213 -8.246 4.385 1.00 72.38 109 GLU A O 1
ATOM 881 N N . ASN A 1 110 ? -10.214 -6.296 3.912 1.00 78.62 110 ASN A N 1
ATOM 882 C CA . ASN A 1 110 ? -9.685 -6.226 2.548 1.00 78.62 110 ASN A CA 1
ATOM 883 C C . ASN A 1 110 ? -8.155 -6.118 2.539 1.00 78.62 110 ASN A C 1
ATOM 885 O O . ASN A 1 110 ? -7.494 -6.701 1.682 1.00 78.62 110 ASN A O 1
ATOM 889 N N . VAL A 1 111 ? -7.581 -5.400 3.511 1.00 81.56 111 VAL A N 1
ATOM 890 C CA . VAL A 1 111 ? -6.124 -5.283 3.671 1.00 81.56 111 VAL A CA 1
ATOM 891 C C . VAL A 1 111 ? -5.528 -6.643 4.035 1.00 81.56 111 VAL A C 1
ATOM 893 O O . VAL A 1 111 ? -4.555 -7.065 3.416 1.00 81.56 111 VAL A O 1
ATOM 896 N N . VAL A 1 112 ? -6.131 -7.351 4.996 1.00 82.19 112 VAL A N 1
ATOM 897 C CA . VAL A 1 112 ? -5.691 -8.689 5.431 1.00 82.19 112 VAL A CA 1
ATOM 898 C C . VAL A 1 112 ? -5.802 -9.712 4.299 1.00 82.19 112 VAL A C 1
ATOM 900 O O . VAL A 1 112 ? -4.891 -10.518 4.112 1.00 82.19 112 VAL A O 1
ATOM 903 N N . SER A 1 113 ? -6.894 -9.688 3.532 1.00 82.25 113 SER A N 1
ATOM 904 C CA . SER A 1 113 ? -7.097 -10.588 2.392 1.00 82.25 113 SER A CA 1
ATOM 905 C C . SER A 1 113 ? -6.015 -10.391 1.327 1.00 82.25 113 SER A C 1
ATOM 907 O O . SER A 1 113 ? -5.329 -11.345 0.963 1.00 82.25 113 SER A O 1
ATOM 909 N N . LEU A 1 114 ? -5.786 -9.146 0.898 1.00 81.00 114 LEU A N 1
ATOM 910 C CA . LEU A 1 114 ? -4.763 -8.833 -0.103 1.00 81.00 114 LEU A CA 1
ATOM 911 C C . LEU A 1 114 ? -3.348 -9.167 0.390 1.00 81.00 114 LEU A C 1
ATOM 913 O O . LEU A 1 114 ? -2.560 -9.741 -0.355 1.00 81.00 114 LEU A O 1
ATOM 917 N N . LEU A 1 115 ? -3.035 -8.870 1.655 1.00 82.00 115 LEU A N 1
ATOM 918 C CA . LEU A 1 115 ? -1.750 -9.239 2.252 1.00 82.00 115 LEU A CA 1
ATOM 919 C C . LEU A 1 115 ? -1.525 -10.750 2.256 1.00 82.00 115 LEU A C 1
ATOM 921 O O . LEU A 1 115 ? -0.415 -11.188 1.978 1.00 82.00 115 LEU A O 1
ATOM 925 N N . ASN A 1 116 ? -2.552 -11.549 2.554 1.00 84.06 116 ASN A N 1
ATOM 926 C CA . ASN A 1 116 ? -2.432 -13.006 2.547 1.00 84.06 116 ASN A CA 1
ATOM 927 C C . ASN A 1 116 ? -2.174 -13.574 1.150 1.00 84.06 116 ASN A C 1
ATOM 929 O O . ASN A 1 116 ? -1.418 -14.539 1.040 1.00 84.06 116 ASN A O 1
ATOM 933 N N . ASN A 1 117 ? -2.775 -12.979 0.118 1.00 85.12 117 ASN A N 1
ATOM 934 C CA . ASN A 1 117 ? -2.597 -13.411 -1.268 1.00 85.12 117 ASN A CA 1
ATOM 935 C C . ASN A 1 117 ? -1.157 -13.179 -1.746 1.00 85.12 117 ASN A C 1
ATOM 937 O O . ASN A 1 117 ? -0.571 -14.052 -2.381 1.00 85.12 117 ASN A O 1
ATOM 941 N N . ASP A 1 118 ? -0.570 -12.038 -1.378 1.00 84.25 118 ASP A N 1
ATOM 942 C CA . ASP A 1 118 ? 0.738 -11.611 -1.885 1.00 84.25 118 ASP A CA 1
ATOM 943 C C . ASP A 1 118 ? 1.901 -11.888 -0.904 1.00 84.25 118 ASP A C 1
ATOM 945 O O . ASP A 1 118 ? 3.056 -11.582 -1.207 1.00 84.25 118 ASP A O 1
ATOM 949 N N . LYS A 1 119 ? 1.648 -12.488 0.273 1.00 82.94 119 LYS A N 1
ATOM 950 C CA . LYS A 1 119 ? 2.653 -12.628 1.353 1.00 82.94 119 LYS A CA 1
ATOM 951 C C . LYS A 1 119 ? 3.945 -13.315 0.919 1.00 82.94 119 LYS A C 1
ATOM 953 O O . LYS A 1 119 ? 5.023 -12.888 1.317 1.00 82.94 119 LYS A O 1
ATOM 958 N N . GLU A 1 120 ? 3.863 -14.339 0.074 1.00 87.44 120 GLU A N 1
ATOM 959 C CA . GLU A 1 120 ? 5.048 -15.079 -0.376 1.00 87.44 120 GLU A CA 1
ATOM 960 C C . GLU A 1 120 ? 5.955 -14.217 -1.271 1.00 87.44 120 GLU A C 1
ATOM 962 O O . GLU A 1 120 ? 7.169 -14.412 -1.304 1.00 87.44 120 GLU A O 1
ATOM 967 N N . LEU A 1 121 ? 5.403 -13.201 -1.947 1.00 87.12 121 LEU A N 1
ATOM 968 C CA . LEU A 1 121 ? 6.200 -12.206 -2.669 1.00 87.12 121 LEU A CA 1
ATOM 969 C C . LEU A 1 121 ? 6.963 -11.301 -1.695 1.00 87.12 121 LEU A C 1
ATOM 971 O O . LEU A 1 121 ? 8.138 -11.005 -1.925 1.00 87.12 121 LEU A O 1
ATOM 975 N N . PHE A 1 122 ? 6.324 -10.886 -0.599 1.00 85.56 122 PHE A N 1
ATOM 976 C CA . PHE A 1 122 ? 6.924 -9.999 0.404 1.00 85.56 122 PHE A CA 1
ATOM 977 C C . PHE A 1 122 ? 7.955 -10.700 1.295 1.00 85.56 122 PHE A C 1
ATOM 979 O O . PHE A 1 122 ? 8.916 -10.070 1.731 1.00 85.56 122 PHE A O 1
ATOM 986 N N . ARG A 1 123 ? 7.783 -12.003 1.536 1.00 86.38 123 ARG A N 1
ATOM 987 C CA . ARG A 1 123 ? 8.649 -12.823 2.398 1.00 86.38 123 ARG A CA 1
ATOM 988 C C . ARG A 1 123 ? 9.977 -13.237 1.759 1.00 86.38 123 ARG A C 1
ATOM 990 O O . ARG A 1 123 ? 10.825 -13.805 2.442 1.00 86.38 123 ARG A O 1
ATOM 997 N N . LYS A 1 124 ? 10.198 -12.942 0.474 1.00 86.81 124 LYS A N 1
ATOM 998 C CA . LYS A 1 124 ? 11.500 -13.155 -0.179 1.00 86.81 124 LYS A CA 1
ATOM 999 C C . LYS A 1 124 ? 12.579 -12.313 0.506 1.00 86.81 124 LYS A C 1
ATOM 1001 O O . LYS A 1 124 ? 12.348 -11.138 0.780 1.00 86.81 124 LYS A O 1
ATOM 1006 N N . SER A 1 125 ? 13.772 -12.880 0.702 1.00 76.75 125 SER A N 1
ATOM 1007 C CA . SER A 1 125 ? 14.896 -12.228 1.404 1.00 76.75 125 SER A CA 1
ATOM 1008 C C . SER A 1 125 ? 15.201 -10.818 0.881 1.00 76.75 125 SER A C 1
ATOM 1010 O O . SER A 1 125 ? 15.340 -9.883 1.666 1.00 76.75 125 SER A O 1
ATOM 1012 N N . ALA A 1 126 ? 15.189 -10.637 -0.443 1.00 82.19 126 ALA A N 1
ATOM 1013 C CA . ALA A 1 126 ? 15.410 -9.348 -1.103 1.00 82.19 126 ALA A CA 1
ATOM 1014 C C . ALA A 1 126 ? 14.386 -8.252 -0.727 1.00 82.19 126 ALA A C 1
ATOM 1016 O O . ALA A 1 126 ? 14.678 -7.066 -0.863 1.00 82.19 126 ALA A O 1
ATOM 1017 N N . ASN A 1 127 ? 13.201 -8.632 -0.237 1.00 86.62 127 ASN A N 1
ATOM 1018 C CA . ASN A 1 127 ? 12.073 -7.734 0.018 1.00 86.62 127 ASN A CA 1
ATOM 1019 C C . ASN A 1 127 ? 11.820 -7.473 1.512 1.00 86.62 127 ASN A C 1
ATOM 1021 O O . ASN A 1 127 ? 11.054 -6.565 1.844 1.00 86.62 127 ASN A O 1
ATOM 1025 N N . LEU A 1 128 ? 12.472 -8.213 2.419 1.00 84.19 128 LEU A N 1
ATOM 1026 C CA . LEU A 1 128 ? 12.192 -8.166 3.862 1.00 84.19 128 LEU A CA 1
ATOM 1027 C C . LEU A 1 128 ? 12.305 -6.753 4.452 1.00 84.19 128 LEU A C 1
ATOM 1029 O O . LEU A 1 128 ? 11.477 -6.355 5.269 1.00 84.19 128 LEU A O 1
ATOM 1033 N N . LYS A 1 129 ? 13.274 -5.949 3.994 1.00 84.62 129 LYS A N 1
ATOM 1034 C CA . LYS A 1 129 ? 13.451 -4.558 4.447 1.00 84.62 129 LYS A CA 1
ATOM 1035 C C . LYS A 1 129 ? 12.272 -3.655 4.064 1.00 84.62 129 LYS A C 1
ATOM 1037 O O . LYS A 1 129 ? 11.793 -2.865 4.885 1.00 84.62 129 LYS A O 1
ATOM 1042 N N . ALA A 1 130 ? 11.801 -3.763 2.821 1.00 85.50 130 ALA A N 1
ATOM 1043 C CA . ALA A 1 130 ? 10.633 -3.024 2.349 1.00 85.50 130 ALA A CA 1
ATOM 1044 C C . ALA A 1 130 ? 9.376 -3.484 3.099 1.00 85.50 130 ALA A C 1
ATOM 1046 O O . ALA A 1 130 ? 8.592 -2.656 3.568 1.00 85.50 130 ALA A O 1
ATOM 1047 N N . TYR A 1 131 ? 9.241 -4.797 3.304 1.00 87.56 131 TYR A N 1
ATOM 1048 C CA . TYR A 1 131 ? 8.111 -5.369 4.020 1.00 87.56 131 TYR A CA 1
ATOM 1049 C C . TYR A 1 131 ? 8.060 -4.920 5.489 1.00 87.56 131 TYR A C 1
ATOM 1051 O O . TYR A 1 131 ? 7.019 -4.463 5.959 1.00 87.56 131 TYR A O 1
ATOM 1059 N N . PHE A 1 132 ? 9.196 -4.921 6.190 1.00 84.94 132 PHE A N 1
ATOM 1060 C CA . PHE A 1 132 ? 9.304 -4.392 7.551 1.00 84.94 132 PHE A CA 1
ATOM 1061 C C . PHE A 1 132 ? 8.925 -2.906 7.628 1.00 84.94 132 PHE A C 1
ATOM 1063 O O . PHE A 1 132 ? 8.185 -2.482 8.519 1.00 84.94 132 PHE A O 1
ATOM 1070 N N . THR A 1 133 ? 9.373 -2.106 6.656 1.00 84.75 133 THR A N 1
ATOM 1071 C CA . THR A 1 133 ? 9.017 -0.682 6.571 1.00 84.75 133 THR A CA 1
ATOM 1072 C C . THR A 1 133 ? 7.507 -0.493 6.408 1.00 84.75 133 THR A C 1
ATOM 1074 O O . THR A 1 133 ? 6.923 0.386 7.045 1.00 84.75 133 THR A O 1
ATOM 1077 N N . PHE A 1 134 ? 6.861 -1.330 5.593 1.00 87.69 134 PHE A N 1
ATOM 1078 C CA . PHE A 1 134 ? 5.407 -1.352 5.463 1.00 87.69 134 PHE A CA 1
ATOM 1079 C C . PHE A 1 134 ? 4.716 -1.692 6.791 1.00 87.69 134 PHE A C 1
ATOM 1081 O O . PHE A 1 134 ? 3.841 -0.931 7.207 1.00 87.69 134 PHE A O 1
ATOM 1088 N N . LEU A 1 135 ? 5.126 -2.767 7.480 1.00 86.31 135 LEU A N 1
ATOM 1089 C CA . LEU A 1 135 ? 4.521 -3.175 8.757 1.00 86.31 135 LEU A CA 1
ATOM 1090 C C . LEU A 1 135 ? 4.593 -2.045 9.794 1.00 86.31 135 LEU A C 1
ATOM 1092 O O . LEU A 1 135 ? 3.581 -1.705 10.402 1.00 86.31 135 LEU A O 1
ATOM 1096 N N . ASN A 1 136 ? 5.745 -1.379 9.916 1.00 82.94 136 ASN A N 1
ATOM 1097 C CA . ASN A 1 136 ? 5.910 -0.232 10.815 1.00 82.94 136 ASN A CA 1
ATOM 1098 C C . ASN A 1 136 ? 4.924 0.903 10.515 1.00 82.94 136 ASN A C 1
ATOM 1100 O O . ASN A 1 136 ? 4.333 1.487 11.425 1.00 82.94 136 ASN A O 1
ATOM 1104 N N . ARG A 1 137 ? 4.730 1.231 9.234 1.00 83.50 137 ARG A N 1
ATOM 1105 C CA . ARG A 1 137 ? 3.792 2.287 8.828 1.00 83.50 137 ARG A CA 1
ATOM 1106 C C . ARG A 1 137 ? 2.336 1.861 9.024 1.00 83.50 137 ARG A C 1
ATOM 1108 O O . ARG A 1 137 ? 1.519 2.693 9.406 1.00 83.50 137 ARG A O 1
ATOM 1115 N N . ALA A 1 138 ? 2.016 0.584 8.829 1.00 85.69 138 ALA A N 1
ATOM 1116 C CA . ALA A 1 138 ? 0.697 0.042 9.139 1.00 85.69 138 ALA A CA 1
ATOM 1117 C C . ALA A 1 138 ? 0.378 0.142 10.643 1.00 85.69 138 ALA A C 1
ATOM 1119 O O . ALA A 1 138 ? -0.725 0.556 11.000 1.00 85.69 138 ALA A O 1
ATOM 1120 N N . CYS A 1 139 ? 1.352 -0.131 11.522 1.00 82.44 139 CYS A N 1
ATOM 1121 C CA . CYS A 1 139 ? 1.209 0.089 12.966 1.00 82.44 139 CYS A CA 1
ATOM 1122 C C . CYS A 1 139 ? 0.920 1.563 13.295 1.00 82.44 139 CYS A C 1
ATOM 1124 O O . CYS A 1 139 ? 0.006 1.854 14.061 1.00 82.44 139 CYS A O 1
ATOM 1126 N N . ARG A 1 140 ? 1.623 2.512 12.661 1.00 79.38 140 ARG A N 1
ATOM 1127 C CA . ARG A 1 140 ? 1.358 3.953 12.852 1.00 79.38 140 ARG A CA 1
ATOM 1128 C C . ARG A 1 140 ? -0.045 4.366 12.406 1.00 79.38 140 ARG A C 1
ATOM 1130 O O . ARG A 1 140 ? -0.696 5.146 13.094 1.00 79.38 140 ARG A O 1
ATOM 1137 N N . ALA A 1 141 ? -0.538 3.819 11.296 1.00 79.06 141 ALA A N 1
ATOM 1138 C CA . ALA A 1 141 ? -1.905 4.069 10.836 1.00 79.06 141 ALA A CA 1
ATOM 1139 C C . ALA A 1 141 ? -2.951 3.596 11.861 1.00 79.06 141 ALA A C 1
ATOM 1141 O O . ALA A 1 141 ? -3.943 4.282 12.119 1.00 79.06 141 ALA A O 1
ATOM 1142 N N . LEU A 1 142 ? -2.711 2.438 12.487 1.00 78.19 142 LEU A N 1
ATOM 1143 C CA . LEU A 1 142 ? -3.525 1.968 13.607 1.00 78.19 142 LEU A CA 1
ATOM 1144 C C . LEU A 1 142 ? -3.423 2.915 14.804 1.00 78.19 142 LEU A C 1
ATOM 1146 O O . LEU A 1 142 ? -4.435 3.216 15.439 1.00 78.19 142 LEU A O 1
ATOM 1150 N N . ASP A 1 143 ? -2.234 3.438 15.099 1.00 73.56 143 ASP A N 1
ATOM 1151 C CA . ASP A 1 143 ? -2.059 4.392 16.189 1.00 73.56 143 ASP A CA 1
ATOM 1152 C C . ASP A 1 143 ? -2.882 5.664 16.009 1.00 73.56 143 ASP A C 1
ATOM 1154 O O . ASP A 1 143 ? -3.566 6.088 16.949 1.00 73.56 143 ASP A O 1
ATOM 1158 N N . GLU A 1 144 ? -2.894 6.207 14.796 1.00 70.94 144 GLU A N 1
ATOM 1159 C CA . GLU A 1 144 ? -3.731 7.342 14.420 1.00 70.94 144 GLU A CA 1
ATOM 1160 C C . GLU A 1 144 ? -5.228 7.019 14.521 1.00 70.94 144 GLU A C 1
ATOM 1162 O O . GLU A 1 144 ? -5.992 7.844 15.032 1.00 70.94 144 GLU A O 1
ATOM 1167 N N . TYR A 1 145 ? -5.663 5.822 14.106 1.00 72.62 145 TYR A N 1
ATOM 1168 C CA . TYR A 1 145 ? -7.049 5.372 14.296 1.00 72.62 145 TYR A CA 1
ATOM 1169 C C . TYR A 1 145 ? -7.446 5.424 15.776 1.00 72.62 145 TYR A C 1
ATOM 1171 O O . TYR A 1 145 ? -8.462 6.022 16.143 1.00 72.62 145 TYR A O 1
ATOM 1179 N N . TYR A 1 146 ? -6.630 4.841 16.653 1.00 68.44 146 TYR A N 1
ATOM 1180 C CA . TYR A 1 146 ? -6.923 4.797 18.084 1.00 68.44 146 TYR A CA 1
ATOM 1181 C C . TYR A 1 146 ? -6.923 6.192 18.722 1.00 68.44 146 TYR A C 1
ATOM 1183 O O . TYR A 1 146 ? -7.817 6.507 19.514 1.00 68.44 146 TYR A O 1
ATOM 1191 N N . ALA A 1 147 ? -5.983 7.058 18.342 1.00 65.50 147 ALA A N 1
ATOM 1192 C CA . ALA A 1 147 ? -5.942 8.435 18.825 1.00 65.50 147 ALA A CA 1
ATOM 1193 C C . ALA A 1 147 ? -7.179 9.242 18.386 1.00 65.50 147 ALA A C 1
ATOM 1195 O O . ALA A 1 147 ? -7.739 10.004 19.179 1.00 65.50 147 ALA A O 1
ATOM 1196 N N . ASN A 1 148 ? -7.637 9.053 17.145 1.00 61.09 148 ASN A N 1
ATOM 1197 C CA . ASN A 1 148 ? -8.683 9.878 16.543 1.00 61.09 148 ASN A CA 1
ATOM 1198 C C . ASN A 1 148 ? -10.107 9.372 16.792 1.00 61.09 148 ASN A C 1
ATOM 1200 O O . ASN A 1 148 ? -11.015 10.186 16.987 1.00 61.09 148 ASN A O 1
ATOM 1204 N N . ILE A 1 149 ? -10.321 8.055 16.762 1.00 61.22 149 ILE A N 1
ATOM 1205 C CA . ILE A 1 149 ? -11.653 7.435 16.788 1.00 61.22 149 ILE A CA 1
ATOM 1206 C C . ILE A 1 149 ? -11.960 6.876 18.175 1.00 61.22 149 ILE A C 1
ATOM 1208 O O . ILE A 1 149 ? -12.978 7.247 18.765 1.00 61.22 149 ILE A O 1
ATOM 1212 N N . ARG A 1 150 ? -11.061 6.065 18.751 1.00 60.34 150 ARG A N 1
ATOM 1213 C CA . ARG A 1 150 ? -11.295 5.448 20.068 1.00 60.34 150 ARG A CA 1
ATOM 1214 C C . ARG A 1 150 ? -11.386 6.497 21.176 1.00 60.34 150 ARG A C 1
ATOM 1216 O O . ARG A 1 150 ? -12.327 6.449 21.961 1.00 60.34 150 ARG A O 1
ATOM 1223 N N . LYS A 1 151 ? -10.505 7.507 21.197 1.00 56.09 151 LYS A N 1
ATOM 1224 C CA . LYS A 1 151 ? -10.566 8.588 22.204 1.00 56.09 151 LYS A CA 1
ATOM 1225 C C . LYS A 1 151 ? -11.893 9.360 22.165 1.00 56.09 151 LYS A C 1
ATOM 1227 O O . LYS A 1 151 ? -12.433 9.695 23.211 1.00 56.09 151 LYS A O 1
ATOM 1232 N N . LYS A 1 152 ? -12.457 9.615 20.980 1.00 52.59 152 LYS A N 1
ATOM 1233 C CA . LYS A 1 152 ? -13.733 10.346 20.848 1.00 52.59 152 LYS A CA 1
ATOM 1234 C C . LYS A 1 152 ? -14.948 9.514 21.270 1.00 52.59 152 LYS A C 1
ATOM 1236 O O . LYS A 1 152 ? -15.911 10.089 21.770 1.00 52.59 152 LYS A O 1
ATOM 1241 N N . LEU A 1 153 ? -14.899 8.196 21.071 1.00 56.12 153 LEU A N 1
ATOM 1242 C CA . LEU A 1 153 ? -15.983 7.270 21.416 1.00 56.12 153 LEU A CA 1
ATOM 1243 C C . LEU A 1 153 ? -15.948 6.860 22.897 1.00 56.12 153 LEU A C 1
ATOM 1245 O O . LEU A 1 153 ? -16.973 6.924 23.571 1.00 56.12 153 LEU A O 1
ATOM 1249 N N . ILE A 1 154 ? -14.768 6.524 23.434 1.00 51.31 154 ILE A N 1
ATOM 1250 C CA . ILE A 1 154 ? -14.607 6.084 24.830 1.00 51.31 154 ILE A CA 1
ATOM 1251 C C . ILE A 1 154 ? -14.883 7.206 25.824 1.00 51.31 154 ILE A C 1
ATOM 1253 O O . ILE A 1 154 ? -15.541 6.965 26.829 1.00 51.31 154 ILE A O 1
ATOM 1257 N N . VAL A 1 155 ? -14.445 8.438 25.542 1.00 48.75 155 VAL A N 1
ATOM 1258 C CA . VAL A 1 155 ? -14.641 9.572 26.466 1.00 48.75 155 VAL A CA 1
ATOM 1259 C C . VAL A 1 155 ? -16.124 9.889 26.690 1.00 48.75 155 VAL A C 1
ATOM 1261 O O . VAL A 1 155 ? -16.461 10.556 27.661 1.00 48.75 155 VAL A O 1
ATOM 1264 N N . ARG A 1 156 ? -17.027 9.428 25.813 1.00 54.09 156 ARG A N 1
ATOM 1265 C CA . ARG A 1 156 ? -18.451 9.770 25.902 1.00 54.09 156 ARG A CA 1
ATOM 1266 C C . ARG A 1 156 ? -19.376 8.587 26.153 1.00 54.09 156 ARG A C 1
ATOM 1268 O O . ARG A 1 156 ? -20.497 8.851 26.560 1.00 54.09 156 ARG A O 1
ATOM 1275 N N . GLN A 1 157 ? -18.947 7.340 25.906 1.00 65.62 157 GLN A N 1
ATOM 1276 C CA . GLN A 1 157 ? -19.742 6.101 26.079 1.00 65.62 157 GLN A CA 1
ATOM 1277 C C . GLN A 1 157 ? -21.184 6.191 25.530 1.00 65.62 157 GLN A C 1
ATOM 1279 O O . GLN A 1 157 ? -22.080 5.454 25.949 1.00 65.62 157 GLN A O 1
ATOM 1284 N N . HIS A 1 158 ? -21.399 7.111 24.586 1.00 64.25 158 HIS A N 1
ATOM 1285 C CA . HIS A 1 158 ? -22.705 7.534 24.119 1.00 64.25 158 HIS A CA 1
ATOM 1286 C C . HIS A 1 158 ? -22.784 7.324 22.614 1.00 64.25 158 HIS A C 1
ATOM 1288 O O . HIS A 1 158 ? -22.046 7.950 21.845 1.00 64.25 158 HIS A O 1
ATOM 1294 N N . PHE A 1 159 ? -23.667 6.422 22.208 1.00 68.31 159 PHE A N 1
ATOM 1295 C CA . PHE A 1 159 ? -23.889 6.040 20.821 1.00 68.31 159 PHE A CA 1
ATOM 1296 C C . PHE A 1 159 ? -25.225 6.594 20.331 1.00 68.31 159 PHE A C 1
ATOM 1298 O O . PHE A 1 159 ? -26.111 6.907 21.117 1.00 68.31 159 PHE A O 1
ATOM 1305 N N . HIS A 1 160 ? -25.377 6.751 19.017 1.00 64.25 160 HIS A N 1
ATOM 1306 C CA . HIS A 1 160 ? -26.644 7.224 18.461 1.00 64.25 160 HIS A CA 1
ATOM 1307 C C . HIS A 1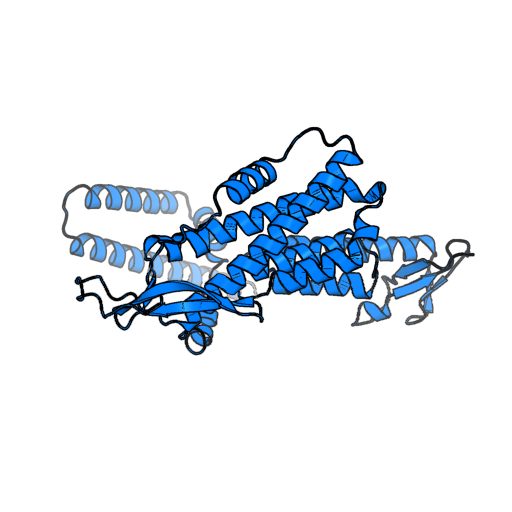 160 ? -27.754 6.182 18.667 1.00 64.25 160 HIS A C 1
ATOM 1309 O O . HIS A 1 160 ? -28.829 6.503 19.162 1.00 64.25 160 HIS A O 1
ATOM 1315 N N . ASP A 1 161 ? -27.447 4.929 18.348 1.00 70.44 161 ASP A N 1
ATOM 1316 C CA . ASP A 1 161 ? -28.334 3.774 18.426 1.00 70.44 161 ASP A CA 1
ATOM 1317 C C . ASP A 1 161 ? -27.515 2.485 18.624 1.00 70.44 161 ASP A C 1
ATOM 1319 O O . ASP A 1 161 ? -26.279 2.501 18.674 1.00 70.44 161 ASP A O 1
ATOM 1323 N N . VAL A 1 162 ? -28.224 1.365 18.756 1.00 71.00 162 VAL A N 1
ATOM 1324 C CA . VAL A 1 162 ? -27.653 0.023 18.943 1.00 71.00 162 VAL A CA 1
ATOM 1325 C C . VAL A 1 162 ? -26.841 -0.430 17.734 1.00 71.00 162 VAL A C 1
ATOM 1327 O O . VAL A 1 162 ? -25.807 -1.079 17.894 1.00 71.00 162 VAL A O 1
ATOM 1330 N N . ASP A 1 163 ? -27.262 -0.066 16.525 1.00 68.81 163 ASP A N 1
ATOM 1331 C CA . ASP A 1 163 ? -26.562 -0.447 15.299 1.00 68.81 163 ASP A CA 1
ATOM 1332 C C . ASP A 1 163 ? -25.185 0.218 15.223 1.00 68.81 163 ASP A C 1
ATOM 1334 O O . ASP A 1 163 ? -24.207 -0.418 14.827 1.00 68.81 163 ASP A O 1
ATOM 1338 N N . CYS A 1 164 ? -25.054 1.457 15.703 1.00 67.81 164 CYS A N 1
ATOM 1339 C CA . CYS A 1 164 ? -23.762 2.120 15.857 1.00 67.81 164 CYS A CA 1
ATOM 1340 C C . CYS A 1 164 ? -22.829 1.371 16.821 1.00 67.81 164 CYS A C 1
ATOM 1342 O O . CYS A 1 164 ? -21.623 1.330 16.568 1.00 67.81 164 CYS A O 1
ATOM 1344 N N . ILE A 1 165 ? -23.366 0.776 17.895 1.00 68.12 165 ILE A N 1
ATOM 1345 C CA . ILE A 1 165 ? -22.586 -0.057 18.824 1.00 68.12 165 ILE A CA 1
ATOM 1346 C C . ILE A 1 165 ? -22.111 -1.312 18.085 1.00 68.12 165 ILE A C 1
ATOM 1348 O O . ILE A 1 165 ? -20.911 -1.569 18.015 1.00 68.12 165 ILE A O 1
ATOM 1352 N N . LYS A 1 166 ? -23.019 -2.047 17.433 1.00 68.56 166 LYS A N 1
ATOM 1353 C CA . LYS A 1 166 ? -22.672 -3.262 16.672 1.00 68.56 166 LYS A CA 1
ATOM 1354 C C . LYS A 1 166 ? -21.626 -2.998 15.583 1.00 68.56 166 LYS A C 1
ATOM 1356 O O . LYS A 1 166 ? -20.657 -3.744 15.466 1.00 68.56 166 LYS A O 1
ATOM 1361 N N . ILE A 1 167 ? -21.768 -1.910 14.822 1.00 68.56 167 ILE A N 1
ATOM 1362 C CA . ILE A 1 167 ? -20.806 -1.507 13.782 1.00 68.56 167 ILE A CA 1
ATOM 1363 C C . ILE A 1 167 ? -19.438 -1.169 14.386 1.00 68.56 167 ILE A C 1
ATOM 1365 O O . ILE A 1 167 ? -18.413 -1.502 13.788 1.00 68.56 167 ILE A O 1
ATOM 1369 N N . TYR A 1 168 ? -19.399 -0.501 15.543 1.00 69.50 168 TYR A N 1
ATOM 1370 C CA . TYR A 1 168 ? -18.145 -0.210 16.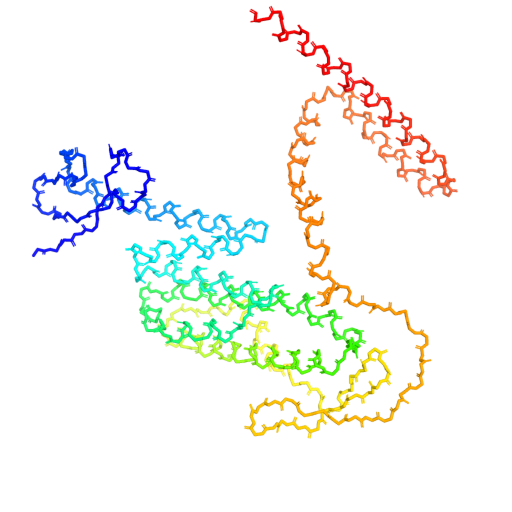242 1.00 69.50 168 TYR A CA 1
ATOM 1371 C C . TYR A 1 168 ? -17.412 -1.503 16.618 1.00 69.50 168 TYR A C 1
ATOM 1373 O O . TYR A 1 168 ? -16.237 -1.650 16.289 1.00 69.50 168 TYR A O 1
ATOM 1381 N N . PHE A 1 169 ? -18.120 -2.458 17.219 1.00 68.25 169 PHE A N 1
ATOM 1382 C CA . PHE A 1 169 ? -17.551 -3.742 17.629 1.00 68.25 169 PHE A CA 1
ATOM 1383 C C . PHE A 1 169 ? -17.119 -4.620 16.462 1.00 68.25 169 PHE A C 1
ATOM 1385 O O . PHE A 1 169 ? -16.044 -5.215 16.511 1.00 68.25 169 PHE A O 1
ATOM 1392 N N . LYS A 1 170 ? -17.898 -4.646 15.376 1.00 68.94 170 LYS A N 1
ATOM 1393 C CA . LYS A 1 170 ? -17.489 -5.324 14.144 1.00 68.94 170 LYS A CA 1
ATOM 1394 C C . LYS A 1 170 ? -16.152 -4.775 13.644 1.00 68.94 170 LYS A C 1
ATOM 1396 O O . LYS A 1 170 ? -15.213 -5.535 13.441 1.00 68.94 170 LYS A O 1
ATOM 1401 N N . LYS A 1 171 ? -16.023 -3.447 13.546 1.00 69.44 171 LYS A N 1
ATOM 1402 C CA . LYS A 1 171 ? -14.767 -2.793 13.144 1.00 69.44 171 LYS A CA 1
ATOM 1403 C C . LYS A 1 171 ? -13.625 -3.045 14.122 1.00 69.44 171 LYS A C 1
ATOM 1405 O O . LYS A 1 171 ? -12.485 -3.167 13.691 1.00 69.44 171 LYS A O 1
ATOM 1410 N N . LEU A 1 172 ? -13.912 -3.115 15.420 1.00 72.62 172 LEU A N 1
ATOM 1411 C CA . LEU A 1 172 ? -12.912 -3.448 16.429 1.00 72.62 172 LEU A CA 1
ATOM 1412 C C . LEU A 1 172 ? -12.355 -4.860 16.207 1.00 72.62 172 LEU A C 1
ATOM 1414 O O . LEU A 1 172 ? -11.143 -5.043 16.257 1.00 72.62 172 LEU A O 1
ATOM 1418 N N . ASN A 1 173 ? -13.215 -5.827 15.880 1.00 73.06 173 ASN A N 1
ATOM 1419 C CA . ASN A 1 173 ? -12.789 -7.183 15.544 1.00 73.06 173 ASN A CA 1
ATOM 1420 C C . ASN A 1 173 ? -11.927 -7.218 14.268 1.00 73.06 173 ASN A C 1
ATOM 1422 O O . ASN A 1 173 ? -10.870 -7.845 14.257 1.00 73.06 173 ASN A O 1
ATOM 1426 N N . GLU A 1 174 ? -12.313 -6.481 13.219 1.00 75.06 174 GLU A N 1
ATOM 1427 C CA . GLU A 1 174 ? -11.492 -6.339 12.003 1.00 75.06 174 GLU A CA 1
ATOM 1428 C C . GLU A 1 174 ? -10.096 -5.770 12.319 1.00 75.06 174 GLU A C 1
ATOM 1430 O O . GLU A 1 174 ? -9.086 -6.227 11.778 1.00 75.06 174 GLU A O 1
ATOM 1435 N N . ILE A 1 175 ? -10.025 -4.794 13.228 1.00 76.81 175 ILE A N 1
ATOM 1436 C CA . ILE A 1 175 ? -8.763 -4.203 13.680 1.00 76.81 175 ILE A CA 1
ATOM 1437 C C . ILE A 1 175 ? -7.940 -5.215 14.472 1.00 76.81 175 ILE A C 1
ATOM 1439 O O . ILE A 1 175 ? -6.747 -5.336 14.210 1.00 76.81 175 ILE A O 1
ATOM 1443 N N . HIS A 1 176 ? -8.546 -5.962 15.397 1.00 78.00 176 HIS A N 1
ATOM 1444 C CA . HIS A 1 176 ? -7.846 -7.003 16.152 1.00 78.00 176 HIS A CA 1
ATOM 1445 C C . HIS A 1 176 ? -7.281 -8.090 15.229 1.00 78.00 176 HIS A C 1
ATOM 1447 O O . HIS A 1 176 ? -6.128 -8.493 15.389 1.00 78.00 176 HIS A O 1
ATOM 1453 N N . ASN A 1 177 ? -8.038 -8.502 14.208 1.00 81.56 177 ASN A N 1
ATOM 1454 C CA . ASN A 1 177 ? -7.563 -9.438 13.190 1.00 81.56 177 ASN A CA 1
ATOM 1455 C C . ASN A 1 177 ? -6.359 -8.874 12.426 1.00 81.56 177 ASN A C 1
ATOM 1457 O O . ASN A 1 177 ? -5.368 -9.575 12.211 1.00 81.56 177 ASN A O 1
ATOM 1461 N N . PHE A 1 178 ? -6.407 -7.593 12.055 1.00 84.62 178 PHE A N 1
ATOM 1462 C CA . PHE A 1 178 ? -5.285 -6.938 11.392 1.00 84.62 178 PHE A CA 1
ATOM 1463 C C . PHE A 1 178 ? -4.063 -6.796 12.314 1.00 84.62 178 PHE A C 1
ATOM 1465 O O . PHE A 1 178 ? -2.948 -7.064 11.879 1.00 84.62 178 PHE A O 1
ATOM 1472 N N . GLN A 1 179 ? -4.246 -6.470 13.597 1.00 83.88 179 GLN A N 1
ATOM 1473 C CA . GLN A 1 179 ? -3.165 -6.437 14.592 1.00 83.88 179 GLN A CA 1
ATOM 1474 C C . GLN A 1 179 ? -2.497 -7.804 14.761 1.00 83.88 179 GLN A C 1
ATOM 1476 O O . GLN A 1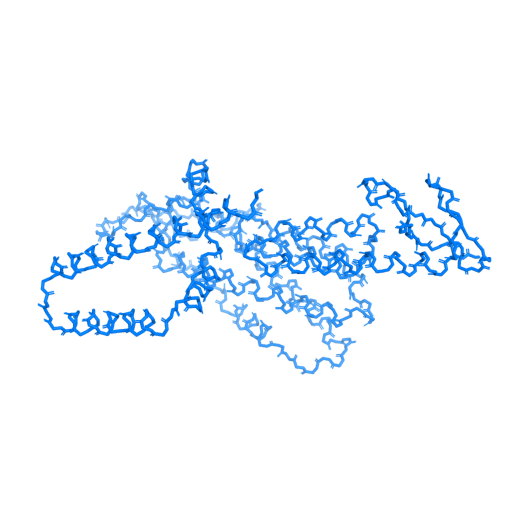 179 ? -1.271 -7.904 14.709 1.00 83.88 179 GLN A O 1
ATOM 1481 N N . ALA A 1 180 ? -3.298 -8.862 14.913 1.00 83.56 180 ALA A N 1
ATOM 1482 C CA . ALA A 1 180 ? -2.803 -10.229 15.018 1.00 83.56 180 ALA A CA 1
ATOM 1483 C C . ALA A 1 180 ? -2.008 -10.634 13.768 1.00 83.56 180 ALA A C 1
ATOM 1485 O O . ALA A 1 180 ? -0.939 -11.238 13.880 1.00 83.56 180 ALA A O 1
ATOM 1486 N N . PHE A 1 181 ? -2.489 -10.246 12.583 1.00 87.56 181 PHE A N 1
ATOM 1487 C CA . PHE A 1 181 ? -1.774 -10.453 11.328 1.00 87.56 181 PHE A CA 1
ATOM 1488 C C . PHE A 1 181 ? -0.428 -9.713 11.303 1.00 87.56 181 PHE A C 1
ATOM 1490 O O . PHE A 1 181 ? 0.602 -10.338 11.059 1.00 87.56 181 PHE A O 1
ATOM 1497 N N . LEU A 1 182 ? -0.408 -8.409 11.610 1.00 86.94 182 LEU A N 1
ATOM 1498 C CA . LEU A 1 182 ? 0.824 -7.611 11.641 1.00 86.94 182 LEU A CA 1
ATOM 1499 C C . LEU A 1 182 ? 1.865 -8.212 12.593 1.00 86.94 182 LEU A C 1
ATOM 1501 O O . LEU A 1 182 ? 3.038 -8.304 12.238 1.00 86.94 182 LEU A O 1
ATOM 1505 N N . MET A 1 183 ? 1.438 -8.681 13.769 1.00 85.00 183 MET A N 1
ATOM 1506 C CA . MET A 1 183 ? 2.330 -9.335 14.728 1.00 85.00 183 MET A CA 1
ATOM 1507 C C . MET A 1 183 ? 2.870 -10.672 14.230 1.00 85.00 183 MET A C 1
ATOM 1509 O O . MET A 1 183 ? 4.045 -10.975 14.443 1.00 85.00 183 MET A O 1
ATOM 1513 N N . LYS A 1 184 ? 2.035 -11.476 13.565 1.00 88.69 184 LYS A N 1
ATOM 1514 C CA . LYS A 1 184 ? 2.462 -12.745 12.970 1.00 88.69 184 LYS A CA 1
ATOM 1515 C C . LYS A 1 184 ? 3.543 -12.522 11.913 1.00 88.69 184 LYS A C 1
ATOM 1517 O O . LYS A 1 184 ? 4.570 -13.197 11.944 1.00 88.69 184 LYS A O 1
ATOM 1522 N N . GLU A 1 185 ? 3.336 -11.562 11.016 1.00 87.56 185 GLU A N 1
ATOM 1523 C CA . GLU A 1 185 ? 4.295 -11.257 9.950 1.00 87.56 185 GLU A CA 1
ATOM 1524 C C . GLU A 1 185 ? 5.560 -10.582 10.485 1.00 87.56 185 GLU A C 1
ATOM 1526 O O . GLU A 1 185 ? 6.658 -10.893 10.032 1.00 87.56 185 GLU A O 1
ATOM 1531 N N . TYR A 1 186 ? 5.449 -9.732 11.508 1.00 85.62 186 TYR A N 1
ATOM 1532 C CA . TYR A 1 186 ? 6.626 -9.170 12.165 1.00 85.62 186 TYR A CA 1
ATOM 1533 C C . TYR A 1 186 ? 7.515 -10.259 12.783 1.00 85.62 186 TYR A C 1
ATOM 1535 O O . TYR A 1 186 ? 8.722 -10.269 12.545 1.00 85.62 186 TYR A O 1
ATOM 1543 N N . ARG A 1 187 ? 6.924 -11.224 13.505 1.00 85.38 187 ARG A N 1
ATOM 1544 C CA . ARG A 1 187 ? 7.660 -12.372 14.065 1.00 85.38 187 ARG A CA 1
ATOM 1545 C C . ARG A 1 187 ? 8.313 -13.228 12.983 1.00 85.38 187 ARG A C 1
ATOM 1547 O O . ARG A 1 187 ? 9.421 -13.712 13.186 1.00 85.38 187 ARG A O 1
ATOM 1554 N N . PHE A 1 188 ? 7.652 -13.396 11.835 1.00 86.12 188 PHE A N 1
ATOM 1555 C CA . PHE A 1 188 ? 8.255 -14.071 10.686 1.00 86.12 188 PHE A CA 1
ATOM 1556 C C . PHE A 1 188 ? 9.530 -13.351 10.228 1.00 86.12 188 PHE A C 1
ATOM 1558 O O . PHE A 1 188 ? 10.570 -13.994 10.109 1.00 86.12 188 PHE A O 1
ATOM 1565 N N . ILE A 1 189 ? 9.471 -12.029 10.022 1.00 82.81 189 ILE A N 1
ATOM 1566 C CA . ILE A 1 189 ? 10.632 -11.234 9.595 1.00 82.81 189 ILE A CA 1
ATOM 1567 C C . ILE A 1 189 ? 11.755 -11.307 10.637 1.00 82.81 189 ILE A C 1
ATOM 1569 O O . ILE A 1 189 ? 12.908 -11.509 10.269 1.00 82.81 189 ILE A O 1
ATOM 1573 N N . GLN A 1 190 ? 11.417 -11.192 11.924 1.00 81.50 190 GLN A N 1
ATOM 1574 C CA . GLN A 1 190 ? 12.375 -11.273 13.029 1.00 81.50 190 GLN A CA 1
ATOM 1575 C C . GLN A 1 190 ? 13.108 -12.624 13.068 1.00 81.50 190 GLN A C 1
ATOM 1577 O O . GLN A 1 190 ? 14.295 -12.669 13.364 1.00 81.50 190 GLN A O 1
ATOM 1582 N N . ALA A 1 191 ? 12.423 -13.723 12.740 1.00 82.44 191 ALA A N 1
ATOM 1583 C CA . ALA A 1 191 ? 13.027 -15.054 12.693 1.00 82.44 191 ALA A CA 1
ATOM 1584 C C . ALA A 1 191 ? 13.940 -15.283 11.468 1.00 82.44 191 ALA A C 1
ATOM 1586 O O . ALA A 1 191 ? 14.735 -16.218 11.483 1.00 82.44 191 ALA A O 1
ATOM 1587 N N . HIS A 1 192 ? 13.823 -14.466 10.413 1.00 77.50 192 HIS A N 1
ATOM 1588 C CA . HIS A 1 192 ? 14.483 -14.683 9.115 1.00 77.50 192 HIS A CA 1
ATOM 1589 C C . HIS A 1 192 ? 15.481 -13.577 8.718 1.00 77.50 192 HIS A C 1
ATOM 1591 O O . HIS A 1 192 ? 15.997 -13.602 7.600 1.00 77.50 192 HIS A O 1
ATOM 1597 N N . GLY A 1 193 ? 15.775 -12.603 9.587 1.00 65.12 193 GLY A N 1
ATOM 1598 C CA . GLY A 1 193 ? 16.746 -11.544 9.292 1.00 65.12 193 GLY A CA 1
ATOM 1599 C C . GLY A 1 193 ? 17.308 -10.831 10.526 1.00 65.12 193 GLY A C 1
ATOM 1600 O O . GLY A 1 193 ? 16.676 -10.791 11.576 1.00 65.12 193 GLY A O 1
ATOM 1601 N N . GLU A 1 194 ? 18.486 -10.217 10.360 1.00 57.47 194 GLU A N 1
ATOM 1602 C CA . GLU A 1 194 ? 19.241 -9.404 11.338 1.00 57.47 194 GLU A CA 1
ATOM 1603 C C . GLU A 1 194 ? 18.576 -8.041 11.662 1.00 57.47 194 GLU A C 1
A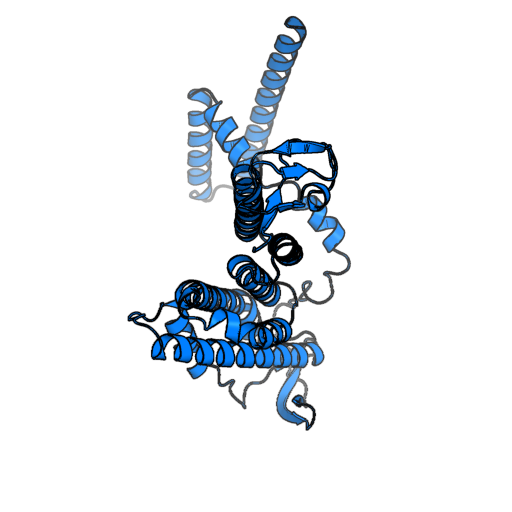TOM 1605 O O . GLU A 1 194 ? 19.229 -7.000 11.707 1.00 57.47 194 GLU A O 1
ATOM 1610 N N . ILE A 1 195 ? 17.254 -7.985 11.845 1.00 56.53 195 ILE A N 1
ATOM 1611 C CA . ILE A 1 195 ? 16.578 -6.758 12.297 1.00 56.53 195 ILE A CA 1
ATOM 1612 C C . ILE A 1 195 ? 16.546 -6.789 13.828 1.00 56.53 195 ILE A C 1
ATOM 1614 O O . ILE A 1 195 ? 15.645 -7.363 14.434 1.00 56.53 195 ILE A O 1
ATOM 1618 N N . LEU A 1 196 ? 17.582 -6.198 14.430 1.00 51.69 196 LEU A N 1
ATOM 1619 C CA . LEU A 1 196 ? 17.863 -6.239 15.871 1.00 51.69 196 LEU A CA 1
ATOM 1620 C C . LEU A 1 196 ? 16.976 -5.311 16.716 1.00 51.69 196 LEU A C 1
ATOM 1622 O O . LEU A 1 196 ? 16.822 -5.549 17.911 1.00 51.69 196 LEU A O 1
ATOM 1626 N N . GLU A 1 197 ? 16.364 -4.282 16.123 1.00 56.44 197 GLU A N 1
ATOM 1627 C CA . GLU A 1 197 ? 15.607 -3.279 16.880 1.00 56.44 197 GLU A CA 1
ATOM 1628 C C . GLU A 1 197 ? 14.107 -3.312 16.571 1.00 56.44 197 GLU A C 1
ATOM 1630 O O . GLU A 1 197 ? 13.649 -3.137 15.436 1.00 56.44 197 GLU A O 1
ATOM 1635 N N . VAL A 1 198 ? 13.324 -3.524 17.631 1.00 57.91 198 VAL A N 1
ATOM 1636 C CA . VAL A 1 198 ? 11.873 -3.336 17.632 1.00 57.91 198 VAL A CA 1
ATOM 1637 C C . VAL A 1 198 ? 11.614 -1.853 17.398 1.00 57.91 198 VAL A C 1
ATOM 1639 O O . VAL A 1 198 ? 12.008 -1.023 18.211 1.00 57.91 198 VAL A O 1
ATOM 1642 N N . SER A 1 199 ? 10.944 -1.496 16.302 1.00 64.31 199 SER A N 1
ATOM 1643 C CA . SER A 1 199 ? 10.534 -0.102 16.129 1.00 64.31 199 SER A CA 1
ATOM 1644 C C . SER A 1 199 ? 9.561 0.288 17.250 1.00 64.31 199 SER A C 1
ATOM 1646 O O . SER A 1 199 ? 8.702 -0.513 17.635 1.00 64.31 199 SER A O 1
ATOM 1648 N N . ASP A 1 200 ? 9.631 1.531 17.733 1.00 64.75 200 ASP A N 1
ATOM 1649 C CA . ASP A 1 200 ? 8.716 2.038 18.768 1.00 64.75 200 ASP A CA 1
ATOM 1650 C C . ASP A 1 200 ? 7.240 1.772 18.430 1.00 64.75 200 ASP A C 1
ATOM 1652 O O . ASP A 1 200 ? 6.436 1.444 19.299 1.00 64.75 200 ASP A O 1
ATOM 1656 N N . SER A 1 201 ? 6.881 1.847 17.143 1.00 63.03 201 SER A N 1
ATOM 1657 C CA . SER A 1 201 ? 5.521 1.598 16.648 1.00 63.03 201 SER A CA 1
ATOM 1658 C C . SER A 1 201 ? 5.065 0.145 16.846 1.00 63.03 201 SER A C 1
ATOM 1660 O O . SER A 1 201 ? 3.886 -0.099 17.097 1.00 63.03 201 SER A O 1
ATOM 1662 N N . ILE A 1 202 ? 5.975 -0.830 16.777 1.00 68.19 202 ILE A N 1
ATOM 1663 C CA . ILE A 1 202 ? 5.669 -2.235 17.084 1.00 68.19 202 ILE A CA 1
ATOM 1664 C C . ILE A 1 202 ? 5.616 -2.452 18.598 1.00 68.19 202 ILE A C 1
ATOM 1666 O O . ILE A 1 202 ? 4.717 -3.138 19.079 1.00 68.19 202 ILE A O 1
ATOM 1670 N N . GLY A 1 203 ? 6.507 -1.817 19.366 1.00 68.06 203 GLY A N 1
ATOM 1671 C CA . GLY A 1 203 ? 6.447 -1.849 20.832 1.00 68.06 203 GLY A CA 1
ATOM 1672 C C . GLY A 1 203 ? 5.122 -1.300 21.379 1.00 68.06 203 GLY A C 1
ATOM 1673 O O . GLY A 1 203 ? 4.534 -1.873 22.298 1.00 68.06 203 GLY A O 1
ATOM 1674 N N . VAL A 1 204 ? 4.599 -0.230 20.771 1.00 69.31 204 VAL A N 1
ATOM 1675 C CA . VAL A 1 204 ? 3.268 0.322 21.075 1.00 69.31 204 VAL A CA 1
ATOM 1676 C C . VAL A 1 204 ? 2.152 -0.657 20.700 1.00 69.31 204 VAL A C 1
ATOM 1678 O O . VAL A 1 204 ? 1.207 -0.810 21.476 1.00 69.31 204 VAL A O 1
ATOM 1681 N N . LEU A 1 205 ? 2.254 -1.349 19.559 1.00 71.06 205 LEU A N 1
ATOM 1682 C CA . LEU A 1 205 ? 1.285 -2.374 19.161 1.00 71.06 205 LEU A CA 1
ATOM 1683 C C . LEU A 1 205 ? 1.239 -3.536 20.167 1.00 71.06 205 LEU A C 1
ATOM 1685 O O . LEU A 1 205 ? 0.149 -3.913 20.592 1.00 71.06 205 LEU A O 1
ATOM 1689 N N . ILE A 1 206 ? 2.402 -4.047 20.589 1.00 67.94 206 ILE A N 1
ATOM 1690 C CA . ILE A 1 206 ? 2.529 -5.132 21.579 1.00 67.94 206 ILE A CA 1
ATOM 1691 C C . ILE A 1 206 ? 1.833 -4.740 22.886 1.00 67.94 206 ILE A C 1
ATOM 1693 O O . ILE A 1 206 ? 0.907 -5.425 23.318 1.00 67.94 206 ILE A O 1
ATOM 1697 N N . LYS A 1 207 ? 2.189 -3.576 23.449 1.00 69.19 207 LYS A N 1
ATOM 1698 C CA . LYS A 1 207 ? 1.561 -3.055 24.675 1.00 69.19 207 LYS A CA 1
ATOM 1699 C C . LYS A 1 207 ? 0.049 -2.875 24.524 1.00 69.19 207 LYS A C 1
ATOM 1701 O O . LYS A 1 207 ? -0.704 -3.076 25.469 1.00 69.19 207 LYS A O 1
ATOM 1706 N N . ARG A 1 208 ? -0.434 -2.478 23.342 1.00 66.88 208 ARG A N 1
ATOM 1707 C CA . ARG A 1 208 ? -1.874 -2.290 23.104 1.00 66.88 208 ARG A CA 1
ATOM 1708 C C . ARG A 1 208 ? -2.633 -3.597 23.031 1.00 66.88 208 ARG A C 1
ATOM 1710 O O . ARG A 1 208 ? -3.716 -3.644 23.601 1.00 66.88 208 ARG A O 1
ATOM 1717 N N . MET A 1 209 ? -2.080 -4.617 22.377 1.00 63.97 209 MET A N 1
ATOM 1718 C CA . MET A 1 209 ? -2.702 -5.940 22.312 1.00 63.97 209 MET A CA 1
ATOM 1719 C C . MET A 1 209 ? -2.911 -6.541 23.710 1.00 63.97 209 MET A C 1
ATOM 1721 O O . MET A 1 209 ? -3.902 -7.235 23.926 1.00 63.97 209 MET A O 1
ATOM 1725 N N . GLU A 1 210 ? -2.046 -6.205 24.671 1.00 55.22 210 GLU A N 1
ATOM 1726 C CA . GLU A 1 210 ? -2.182 -6.581 26.086 1.00 55.22 210 GLU A CA 1
ATOM 1727 C C . GLU A 1 210 ? -3.298 -5.800 26.816 1.00 55.22 210 GLU A C 1
ATOM 1729 O O . GLU A 1 210 ? -3.952 -6.344 27.704 1.00 55.22 210 GLU A O 1
ATOM 1734 N N . ILE A 1 211 ? -3.572 -4.550 26.414 1.00 53.31 211 ILE A N 1
ATOM 1735 C CA . ILE A 1 211 ? -4.545 -3.638 27.053 1.00 53.31 211 ILE A CA 1
ATOM 1736 C C . ILE A 1 211 ? -5.962 -3.748 26.444 1.00 53.31 211 ILE A C 1
ATOM 1738 O O . ILE A 1 211 ? -6.943 -3.355 27.069 1.00 53.31 211 ILE A O 1
ATOM 1742 N N . THR A 1 212 ? -6.127 -4.275 25.225 1.00 52.81 212 THR A N 1
ATOM 1743 C CA . THR A 1 212 ? -7.414 -4.295 24.488 1.00 52.81 212 THR A CA 1
ATOM 1744 C C . THR A 1 212 ? -8.495 -5.259 24.988 1.00 52.81 212 THR A C 1
ATOM 1746 O O . THR A 1 212 ? -9.520 -5.386 24.319 1.00 52.81 212 THR A O 1
ATOM 1749 N N . ARG A 1 213 ? -8.353 -5.901 26.155 1.00 52.66 213 ARG A N 1
ATOM 1750 C CA . ARG A 1 213 ? -9.489 -6.607 26.769 1.00 52.66 213 ARG A CA 1
ATOM 1751 C C . ARG A 1 213 ? -10.514 -5.573 27.236 1.00 52.66 213 ARG A C 1
ATOM 1753 O O . ARG A 1 213 ? -10.328 -4.938 28.268 1.00 52.66 213 ARG A O 1
ATOM 1760 N N . GLU A 1 214 ? -11.553 -5.353 26.431 1.00 57.41 214 GLU A N 1
ATOM 1761 C CA . GLU A 1 214 ? -12.694 -4.545 26.858 1.00 57.41 214 GLU A CA 1
ATOM 1762 C C . GLU A 1 214 ? -13.339 -5.200 28.083 1.00 57.41 214 GLU A C 1
ATOM 1764 O O . GLU A 1 214 ? -13.469 -6.425 28.141 1.00 57.41 214 GLU A O 1
ATOM 1769 N N . ASP A 1 215 ? -13.675 -4.386 29.085 1.00 58.16 215 ASP A N 1
ATOM 1770 C CA . ASP A 1 215 ? -14.267 -4.874 30.326 1.00 58.16 215 ASP A CA 1
ATOM 1771 C C . ASP A 1 215 ? -15.653 -5.459 30.003 1.00 58.16 215 ASP A C 1
ATOM 1773 O O . ASP A 1 215 ? -16.514 -4.727 29.505 1.00 58.16 215 ASP A O 1
ATOM 1777 N N . PRO A 1 216 ? -15.909 -6.755 30.262 1.00 56.91 216 PRO A N 1
ATOM 1778 C CA . PRO A 1 216 ? -17.216 -7.362 30.017 1.00 56.91 216 PRO A CA 1
ATOM 1779 C C . PRO A 1 216 ? -18.352 -6.682 30.801 1.00 56.91 216 PRO A C 1
ATOM 1781 O O . PRO A 1 216 ? -19.515 -6.815 30.424 1.00 56.91 216 PRO A O 1
ATOM 1784 N N . ASN A 1 217 ? -18.033 -5.911 31.847 1.00 61.19 217 ASN A N 1
ATOM 1785 C CA . ASN A 1 217 ? -18.997 -5.122 32.615 1.00 61.19 217 ASN A CA 1
ATOM 1786 C C . ASN A 1 217 ? -19.253 -3.722 32.036 1.00 61.19 217 ASN A C 1
ATOM 1788 O O . ASN A 1 217 ? -20.027 -2.946 32.608 1.00 61.19 217 ASN A O 1
ATOM 1792 N N . GLN A 1 218 ? -18.612 -3.370 30.921 1.00 71.50 218 GLN A N 1
ATOM 1793 C CA . GLN A 1 218 ? -18.767 -2.063 30.310 1.00 71.50 218 GLN A CA 1
ATOM 1794 C C . GLN A 1 218 ? -20.185 -1.887 29.752 1.00 71.50 218 GLN A C 1
ATOM 1796 O O . GLN A 1 218 ? -20.736 -2.747 29.065 1.00 71.50 218 GLN A O 1
ATOM 1801 N N . LYS A 1 219 ? -20.790 -0.741 30.078 1.00 76.31 219 LYS A N 1
ATOM 1802 C CA . LYS A 1 219 ? -22.139 -0.364 29.653 1.00 76.31 219 LYS A CA 1
ATOM 1803 C C . LYS A 1 219 ? -22.072 0.784 28.652 1.00 76.31 219 LYS A C 1
ATOM 1805 O O . LYS A 1 219 ? -21.318 1.737 28.842 1.00 76.31 219 LYS A O 1
ATOM 1810 N N . TRP A 1 220 ? -22.892 0.720 27.610 1.00 77.88 220 TRP A N 1
ATOM 1811 C CA . TRP A 1 220 ? -22.993 1.750 26.574 1.00 77.88 220 TRP A CA 1
ATOM 1812 C C . TRP A 1 220 ? -24.383 2.355 26.575 1.00 77.88 220 TRP A C 1
ATOM 1814 O O . TRP A 1 220 ? -25.372 1.634 26.657 1.00 77.88 220 TRP A O 1
ATOM 1824 N N . THR A 1 221 ? -24.471 3.677 26.469 1.00 75.56 221 THR A N 1
ATOM 1825 C CA . THR A 1 221 ? -25.763 4.372 26.486 1.00 75.56 221 THR A CA 1
ATOM 1826 C C . THR A 1 221 ? -26.071 4.921 25.102 1.00 75.56 221 THR A C 1
ATOM 1828 O O . THR A 1 221 ? -25.202 5.501 24.456 1.00 75.56 221 THR A O 1
ATOM 1831 N N . THR A 1 222 ? -27.295 4.745 24.625 1.00 74.31 222 THR A N 1
ATOM 1832 C CA . THR A 1 222 ? -27.750 5.285 23.337 1.00 74.31 222 THR A CA 1
ATOM 1833 C C . THR A 1 222 ? -28.428 6.650 23.501 1.00 74.31 222 THR A C 1
ATOM 1835 O O . THR A 1 222 ? -28.730 7.078 24.617 1.00 74.31 222 THR A O 1
ATOM 1838 N N . ALA A 1 223 ? -28.675 7.368 22.400 1.00 70.38 223 ALA A N 1
ATOM 1839 C CA . ALA A 1 223 ? -29.275 8.709 22.426 1.00 70.38 223 ALA A CA 1
ATOM 1840 C C . ALA A 1 223 ? -30.711 8.739 22.981 1.00 70.38 223 ALA A C 1
ATOM 1842 O O . ALA A 1 223 ? -31.177 9.776 23.453 1.00 70.38 223 ALA A O 1
ATOM 1843 N N . ASP A 1 224 ? -31.401 7.601 22.943 1.00 71.38 224 ASP A N 1
ATOM 1844 C CA . ASP A 1 224 ? -32.710 7.360 23.555 1.00 71.38 224 ASP A CA 1
ATOM 1845 C C . ASP A 1 224 ? -32.623 6.897 25.029 1.00 71.38 224 ASP A C 1
ATOM 1847 O O . ASP A 1 224 ? -33.640 6.520 25.614 1.00 71.38 224 ASP A O 1
ATOM 1851 N N . TRP A 1 225 ? -31.428 6.976 25.633 1.00 73.62 225 TRP A N 1
ATOM 1852 C CA . TRP A 1 225 ? -31.130 6.699 27.046 1.00 73.62 225 TRP A CA 1
ATOM 1853 C C . TRP A 1 225 ? -31.351 5.251 27.491 1.00 73.62 225 TRP A C 1
ATOM 1855 O O . TRP A 1 225 ? -31.499 4.967 28.683 1.00 73.62 225 TRP A O 1
ATOM 1865 N N . HIS A 1 226 ? -31.338 4.314 26.546 1.00 78.56 226 HIS A N 1
ATOM 1866 C CA . HIS A 1 226 ? -31.197 2.907 26.889 1.00 78.56 226 HIS A CA 1
ATOM 1867 C C . HIS A 1 226 ? -29.735 2.577 27.125 1.00 78.56 226 HIS A C 1
ATOM 1869 O O . HIS A 1 226 ? -28.840 3.064 26.432 1.00 78.56 226 HIS A O 1
ATOM 1875 N N . THR A 1 227 ? -29.508 1.737 28.121 1.00 80.75 227 THR A N 1
ATOM 1876 C CA . THR A 1 227 ? -28.184 1.226 28.421 1.00 80.75 227 THR A CA 1
ATOM 1877 C C . THR A 1 227 ? -28.104 -0.213 27.927 1.00 80.75 227 THR A C 1
ATOM 1879 O O . THR A 1 227 ? -29.029 -1.004 28.107 1.00 80.75 227 THR A O 1
ATOM 1882 N N . TYR A 1 228 ? -27.006 -0.527 27.255 1.00 79.69 228 TYR A N 1
ATOM 1883 C CA . TYR A 1 228 ? -26.717 -1.829 26.686 1.00 79.69 228 TYR A CA 1
ATOM 1884 C C . TYR A 1 228 ? -25.457 -2.383 27.332 1.00 79.69 228 TYR A C 1
ATOM 1886 O O . TYR A 1 228 ? -24.476 -1.658 27.502 1.00 79.69 228 TYR A O 1
ATOM 1894 N N . SER A 1 229 ? -25.486 -3.662 27.678 1.00 79.94 229 SER A N 1
ATOM 1895 C CA . SER A 1 229 ? -24.327 -4.417 28.140 1.00 79.94 229 SER A CA 1
ATOM 1896 C C . SER A 1 229 ? -24.041 -5.567 27.188 1.00 79.94 229 SER A C 1
ATOM 1898 O O . SER A 1 229 ? -24.915 -6.012 26.436 1.00 79.94 229 SER A O 1
ATOM 1900 N N . TYR A 1 230 ? -22.808 -6.058 27.224 1.00 78.12 230 TYR A N 1
ATOM 1901 C CA . TYR A 1 230 ? -22.442 -7.265 26.503 1.00 78.12 230 TYR A CA 1
ATOM 1902 C C . TYR A 1 230 ? -23.319 -8.437 26.971 1.00 78.12 230 TYR A C 1
ATOM 1904 O O . TYR A 1 230 ? -23.458 -8.664 28.171 1.00 78.12 230 TYR A O 1
ATOM 1912 N N . ALA A 1 231 ? -23.934 -9.157 26.030 1.00 76.75 231 ALA A N 1
ATOM 1913 C CA . ALA A 1 231 ? -24.727 -10.357 26.315 1.00 76.75 231 ALA A CA 1
ATOM 1914 C C . ALA A 1 231 ? -24.198 -11.607 25.596 1.00 76.75 231 ALA A C 1
ATOM 1916 O O . ALA A 1 231 ? -24.607 -12.717 25.924 1.00 76.75 231 ALA A O 1
ATOM 1917 N N . GLY A 1 232 ? -23.287 -11.443 24.635 1.00 75.38 232 GLY A N 1
ATOM 1918 C CA . GLY A 1 232 ? -22.659 -12.551 23.928 1.00 75.38 232 GLY A CA 1
ATOM 1919 C C . GLY A 1 232 ? -22.296 -12.205 22.490 1.00 75.38 232 GLY A C 1
ATOM 1920 O O . GLY A 1 232 ? -22.403 -11.061 22.046 1.00 75.38 232 GLY A O 1
ATOM 1921 N N . ILE A 1 233 ? -21.897 -13.235 21.753 1.00 73.19 233 ILE A N 1
ATOM 1922 C CA . ILE A 1 233 ? -21.673 -13.204 20.308 1.00 73.19 233 ILE A CA 1
ATOM 1923 C C . ILE A 1 233 ? -22.545 -14.308 19.704 1.00 73.19 233 ILE A C 1
ATOM 1925 O O . ILE A 1 233 ? -22.642 -15.397 20.270 1.00 73.19 233 ILE A O 1
ATOM 1929 N N . SER A 1 234 ? -23.221 -14.022 18.594 1.00 73.00 234 SER A N 1
ATOM 1930 C CA . SER A 1 234 ? -24.040 -15.002 17.881 1.00 73.00 234 SER A CA 1
ATOM 1931 C C . SER A 1 234 ? -23.174 -16.051 17.179 1.00 73.00 234 SER A C 1
ATOM 1933 O O . SER A 1 234 ? -21.981 -15.859 16.952 1.00 73.00 234 SER A O 1
ATOM 1935 N N . ASN A 1 235 ? -23.802 -17.129 16.710 1.00 62.59 235 ASN A N 1
ATOM 1936 C CA . ASN A 1 235 ? -23.132 -18.137 15.881 1.00 62.59 235 ASN A CA 1
ATOM 1937 C C . ASN A 1 235 ? -22.599 -17.565 14.548 1.00 62.59 235 ASN A C 1
ATOM 1939 O O . ASN A 1 235 ? -21.713 -18.154 13.939 1.00 62.59 235 ASN A O 1
ATOM 1943 N N . THR A 1 236 ? -23.122 -16.417 14.099 1.00 62.75 236 THR A N 1
ATOM 1944 C CA . THR A 1 236 ? -22.649 -15.674 12.917 1.00 62.75 236 THR A CA 1
ATOM 1945 C C . THR A 1 236 ? -21.524 -14.685 13.235 1.00 62.75 236 THR A C 1
ATOM 1947 O O . THR A 1 236 ? -21.025 -14.022 12.330 1.00 62.75 236 THR A O 1
ATOM 1950 N N . GLY A 1 237 ? -21.102 -14.584 14.500 1.00 60.94 237 GLY A N 1
ATOM 1951 C CA . GLY A 1 237 ? -20.075 -13.643 14.946 1.00 60.94 237 GLY A CA 1
ATOM 1952 C C . GLY A 1 237 ? -20.599 -12.236 15.254 1.00 60.94 237 GLY A C 1
ATOM 1953 O O . GLY A 1 237 ? -19.802 -11.329 15.495 1.00 60.94 237 GLY A O 1
ATOM 1954 N N . ASP A 1 238 ? -21.918 -12.031 15.261 1.00 65.50 238 ASP A N 1
ATOM 1955 C CA . ASP A 1 238 ? -22.523 -10.728 15.529 1.00 65.50 238 ASP A CA 1
ATOM 1956 C C . ASP A 1 238 ? -22.623 -10.457 17.031 1.00 65.50 238 ASP A C 1
ATOM 1958 O O . ASP A 1 238 ? -22.984 -11.325 17.826 1.00 65.50 238 ASP A O 1
ATOM 1962 N N . LEU A 1 239 ? -22.350 -9.214 17.428 1.00 70.25 239 LEU A N 1
ATOM 1963 C CA . LEU A 1 239 ? -22.461 -8.790 18.820 1.00 70.25 239 LEU A CA 1
ATOM 1964 C C . LEU A 1 239 ? -23.921 -8.829 19.300 1.00 70.25 239 LEU A C 1
ATOM 1966 O O . LEU A 1 239 ? -24.791 -8.139 18.750 1.00 70.25 239 LEU A O 1
ATOM 1970 N N . ILE A 1 240 ? -24.162 -9.567 20.384 1.00 74.88 240 ILE A N 1
ATOM 1971 C CA . ILE A 1 240 ? -25.436 -9.609 21.101 1.00 74.88 240 ILE A CA 1
ATOM 1972 C C . ILE A 1 240 ? -25.349 -8.670 22.305 1.00 74.88 240 ILE A C 1
ATOM 1974 O O . ILE A 1 240 ? -24.440 -8.756 23.134 1.00 74.88 240 ILE A O 1
ATOM 1978 N N . LEU A 1 241 ? -26.319 -7.763 22.397 1.00 79.94 241 LEU A N 1
ATOM 1979 C CA . LEU A 1 241 ? -26.401 -6.756 23.449 1.00 79.94 241 LEU A CA 1
ATOM 1980 C C . LEU A 1 241 ? -27.660 -6.969 24.284 1.00 79.94 241 LEU A C 1
ATOM 1982 O O . LEU A 1 241 ? -28.763 -7.046 23.743 1.00 79.94 241 LEU A O 1
ATOM 1986 N N . GLY A 1 242 ? -27.486 -7.024 25.602 1.00 77.75 242 GLY A N 1
ATOM 1987 C CA . GLY A 1 242 ? -28.577 -7.022 26.567 1.00 77.75 242 GLY A CA 1
ATOM 1988 C C . GLY A 1 242 ? -29.001 -5.585 26.841 1.00 77.75 242 GLY A C 1
ATOM 1989 O O . GLY A 1 242 ? -28.158 -4.739 27.133 1.00 77.75 242 GLY A O 1
ATOM 1990 N N . ARG A 1 243 ? -30.296 -5.289 26.724 1.00 80.00 243 ARG A N 1
ATOM 1991 C CA . ARG A 1 243 ? -30.858 -3.971 27.042 1.00 80.00 243 ARG A CA 1
ATOM 1992 C C . ARG A 1 243 ? -31.268 -3.943 28.510 1.00 80.00 243 ARG A C 1
ATOM 1994 O O . ARG A 1 243 ? -32.043 -4.795 28.928 1.00 80.00 243 ARG A O 1
ATOM 2001 N N . SER A 1 244 ? -30.791 -2.960 29.267 1.00 72.81 244 SER A N 1
ATOM 2002 C CA . SER A 1 244 ? -31.316 -2.662 30.602 1.00 72.81 244 SER A CA 1
ATOM 2003 C C . SER A 1 244 ? -32.356 -1.538 30.549 1.00 72.81 244 SER A C 1
ATOM 2005 O O . SER A 1 244 ? -32.446 -0.802 29.559 1.00 72.81 244 SER A O 1
ATOM 2007 N N . ASP A 1 245 ? -33.118 -1.382 31.632 1.00 59.31 245 ASP A N 1
ATOM 2008 C CA . ASP A 1 245 ? -34.106 -0.311 31.783 1.00 59.31 245 ASP A CA 1
ATOM 2009 C C . ASP A 1 245 ? -33.494 1.089 31.603 1.00 59.31 245 ASP A C 1
ATOM 2011 O O . ASP A 1 245 ? -32.292 1.299 31.801 1.00 59.31 245 ASP A O 1
ATOM 2015 N N . LYS A 1 246 ? -34.336 2.055 31.202 1.00 56.44 246 LYS A N 1
ATOM 2016 C CA . LYS A 1 246 ? -33.931 3.448 30.949 1.00 56.44 246 LYS A CA 1
ATOM 2017 C C . LYS A 1 246 ? -33.219 4.039 32.163 1.00 56.44 246 LYS A C 1
ATOM 2019 O O . LYS A 1 246 ? -33.796 4.139 33.246 1.00 56.44 246 LYS A O 1
ATOM 2024 N N . SER A 1 247 ? -31.999 4.524 31.960 1.00 55.94 247 SER A N 1
ATOM 2025 C CA . SER A 1 247 ? -31.311 5.338 32.959 1.00 55.94 247 SER A CA 1
ATOM 2026 C C . SER A 1 247 ? -31.902 6.758 32.958 1.00 55.94 247 SER A C 1
ATOM 2028 O O . SER A 1 247 ? -32.227 7.314 31.907 1.00 55.94 247 SER A O 1
ATOM 2030 N N . ARG A 1 248 ? -32.119 7.351 34.146 1.00 46.97 248 ARG A N 1
ATOM 2031 C CA . ARG A 1 248 ? -32.669 8.718 34.268 1.00 46.97 248 ARG A CA 1
ATOM 2032 C C . ARG A 1 248 ? -31.755 9.719 33.540 1.00 46.97 248 ARG A C 1
ATOM 2034 O O . ARG A 1 248 ? -30.538 9.629 33.698 1.00 46.97 248 ARG A O 1
ATOM 2041 N N . PRO A 1 249 ? -32.307 10.705 32.810 1.00 43.34 249 PRO A N 1
ATOM 2042 C CA . PRO A 1 249 ? -31.503 11.673 32.078 1.00 43.34 249 PRO A CA 1
ATOM 2043 C C . PRO A 1 249 ? -30.721 12.556 33.058 1.00 43.34 249 PRO A C 1
ATOM 2045 O O . PRO A 1 249 ? -31.277 13.461 33.679 1.00 43.34 249 PRO A O 1
ATOM 2048 N N . GLN A 1 250 ? -29.415 12.324 33.192 1.00 47.25 250 GLN A N 1
ATOM 2049 C CA . GLN A 1 250 ? -28.516 13.372 33.664 1.00 47.25 250 GLN A CA 1
ATOM 2050 C C . GLN A 1 250 ? -28.370 14.381 32.525 1.00 47.25 250 GLN A C 1
ATOM 2052 O O . GLN A 1 250 ? -28.096 13.995 31.389 1.00 47.25 250 GLN A O 1
ATOM 2057 N N . LYS A 1 251 ? -28.590 15.671 32.809 1.00 41.69 251 LYS A N 1
ATOM 2058 C CA . LYS A 1 251 ? -28.402 16.769 31.849 1.00 41.69 251 LYS A CA 1
ATOM 2059 C C . LYS A 1 251 ? -26.952 16.766 31.351 1.00 41.69 251 LYS A C 1
ATOM 2061 O O . LYS A 1 251 ? -26.093 17.424 31.925 1.00 41.69 251 LYS A O 1
ATOM 2066 N N . MET A 1 252 ? -26.687 16.037 30.275 1.00 42.00 252 MET A N 1
ATOM 2067 C CA . MET A 1 252 ? -25.452 16.129 29.512 1.00 42.00 252 MET A CA 1
ATOM 2068 C C . MET A 1 252 ? -25.744 16.783 28.163 1.00 42.00 252 MET A C 1
ATOM 2070 O O . MET A 1 252 ? -26.794 16.527 27.566 1.00 42.00 252 MET A O 1
ATOM 2074 N N . PRO A 1 253 ? -24.842 17.650 27.675 1.00 38.69 253 PRO A N 1
ATOM 2075 C CA . PRO A 1 253 ? -25.051 18.368 26.431 1.00 38.69 253 PRO A CA 1
ATOM 2076 C C . PRO A 1 253 ? -25.226 17.373 25.281 1.00 38.69 253 PRO A C 1
ATOM 2078 O O . PRO A 1 253 ? -24.334 16.578 24.980 1.00 38.69 253 PRO A O 1
ATOM 2081 N N . HIS A 1 254 ? -26.396 17.427 24.638 1.00 38.88 254 HIS A N 1
ATOM 2082 C CA . HIS A 1 254 ? -26.743 16.627 23.470 1.00 38.88 254 HIS A CA 1
ATOM 2083 C C . HIS A 1 254 ? -25.728 16.837 22.351 1.00 38.88 254 HIS A C 1
ATOM 2085 O O . HIS A 1 254 ? -25.822 17.772 21.551 1.00 38.88 254 HIS A O 1
ATOM 2091 N N . HIS A 1 255 ? -24.775 15.921 22.234 1.00 40.25 255 HIS A N 1
ATOM 2092 C CA . HIS A 1 255 ? -23.925 15.881 21.066 1.00 40.25 255 HIS A CA 1
ATOM 2093 C C . HIS A 1 255 ? -24.598 15.014 20.009 1.00 40.25 255 HIS A C 1
ATOM 2095 O O . HIS A 1 255 ? -24.437 13.801 19.989 1.00 40.25 255 HIS A O 1
ATOM 2101 N N . ARG A 1 256 ? -25.332 15.641 19.081 1.00 37.81 256 ARG A N 1
ATOM 2102 C CA . ARG A 1 256 ? -25.642 14.984 17.803 1.00 37.81 256 ARG A CA 1
ATOM 2103 C C . ARG A 1 256 ? -24.304 14.669 17.125 1.00 37.81 256 ARG A C 1
ATOM 2105 O O . ARG A 1 256 ? -23.586 15.625 16.798 1.00 37.81 256 ARG A O 1
ATOM 2112 N N . PRO A 1 257 ? -23.947 13.402 16.850 1.00 39.19 257 PRO A N 1
ATOM 2113 C CA . PRO A 1 257 ? -22.858 13.120 15.940 1.00 39.19 257 PRO A CA 1
ATOM 2114 C C . PRO A 1 257 ? -23.377 13.444 14.537 1.00 39.19 257 PRO A C 1
ATOM 2116 O O . PRO A 1 257 ? -23.868 12.590 13.804 1.00 39.19 257 PRO A O 1
ATOM 2119 N N . LYS A 1 258 ? -23.275 14.720 14.138 1.00 38.28 258 LYS A N 1
ATOM 2120 C CA . LYS A 1 258 ? -23.511 15.159 12.750 1.00 38.28 258 LYS A CA 1
ATOM 2121 C C . LYS A 1 258 ? -22.590 14.425 11.748 1.00 38.28 258 LYS A C 1
ATOM 2123 O O . LYS A 1 258 ? -22.776 14.581 10.549 1.00 38.28 258 LYS A O 1
ATOM 2128 N N . THR A 1 259 ? -21.635 13.628 12.224 1.00 39.84 259 THR A N 1
ATOM 2129 C CA . THR A 1 259 ? -20.630 12.886 11.460 1.00 39.84 259 THR A CA 1
ATOM 2130 C C . THR A 1 259 ? -21.061 11.498 10.981 1.00 39.84 259 THR A C 1
ATOM 2132 O O . THR A 1 259 ? -20.447 11.007 10.047 1.00 39.84 259 THR A O 1
ATOM 2135 N N . LEU A 1 260 ? -22.100 10.856 11.538 1.00 38.56 260 LEU A N 1
ATOM 2136 C CA . LEU A 1 260 ? -22.503 9.512 11.067 1.00 38.56 260 LEU A CA 1
ATOM 2137 C C . LEU A 1 260 ? -23.703 9.516 10.104 1.00 38.56 260 LEU A C 1
ATOM 2139 O O . LEU A 1 260 ? -23.698 8.733 9.156 1.00 38.56 260 LEU A O 1
ATOM 2143 N N . LEU A 1 261 ? -24.663 10.442 10.258 1.00 34.62 261 LEU A N 1
ATOM 2144 C CA . LEU A 1 261 ? -25.835 10.551 9.363 1.00 34.62 261 LEU A CA 1
ATOM 2145 C C . LEU A 1 261 ? -25.919 11.844 8.523 1.00 34.62 261 LEU A C 1
ATOM 2147 O O . LEU A 1 261 ? -26.571 11.844 7.482 1.00 34.62 261 LEU A O 1
ATOM 2151 N N . LYS A 1 262 ? -25.258 12.949 8.907 1.00 32.69 262 LYS A N 1
ATOM 2152 C CA . LYS A 1 262 ? -25.359 14.252 8.200 1.00 32.69 262 LYS A CA 1
ATOM 2153 C C . LYS A 1 262 ? -24.283 14.491 7.125 1.00 32.69 262 LYS A C 1
ATOM 2155 O O . LYS A 1 262 ? -24.281 15.540 6.481 1.00 32.69 262 LYS A O 1
ATOM 2160 N N . GLU A 1 263 ? -23.412 13.512 6.881 1.00 37.97 263 GLU A N 1
ATOM 2161 C CA . GLU A 1 263 ? -22.394 13.552 5.817 1.00 37.97 263 GLU A CA 1
ATOM 2162 C C . GLU A 1 263 ? -22.937 13.252 4.410 1.00 37.97 263 GLU A C 1
ATOM 2164 O O . GLU A 1 263 ? -22.202 13.402 3.443 1.00 37.97 263 GLU A O 1
ATOM 2169 N N . LYS A 1 264 ? -24.219 12.898 4.239 1.00 36.53 264 LYS A N 1
ATOM 2170 C CA . LYS A 1 264 ? -24.803 12.800 2.886 1.00 36.53 264 LYS A CA 1
ATOM 2171 C C . LYS A 1 264 ? -25.127 14.166 2.266 1.00 36.53 264 LYS A C 1
ATOM 2173 O O . LYS A 1 264 ? -25.078 14.291 1.049 1.00 36.53 264 LYS A O 1
ATOM 2178 N N . THR A 1 265 ? -25.432 15.190 3.069 1.00 32.44 265 THR A N 1
ATOM 2179 C CA . THR A 1 265 ? -25.972 16.470 2.561 1.00 32.44 265 THR A CA 1
ATOM 2180 C C . THR A 1 265 ? -25.060 17.683 2.757 1.00 32.44 265 THR A C 1
ATOM 2182 O O . THR A 1 265 ? -25.080 18.574 1.916 1.00 32.44 265 THR A O 1
ATOM 2185 N N . ASN A 1 266 ? -24.178 17.710 3.765 1.00 33.81 266 ASN A N 1
ATOM 2186 C CA . ASN A 1 266 ? -23.217 18.818 3.936 1.00 33.81 266 ASN A CA 1
ATOM 2187 C C . ASN A 1 266 ? -21.863 18.615 3.229 1.00 33.81 266 ASN A C 1
ATOM 2189 O O . ASN A 1 266 ? -21.047 19.539 3.207 1.00 33.81 266 ASN A O 1
ATOM 2193 N N . LEU A 1 267 ? -21.616 17.445 2.621 1.00 38.72 267 LEU A N 1
ATOM 2194 C CA . LEU A 1 267 ? -20.360 17.180 1.910 1.00 38.72 267 LEU A CA 1
ATOM 2195 C C . LEU A 1 267 ? -20.215 18.044 0.648 1.00 38.72 267 LEU A C 1
ATOM 2197 O O . LEU A 1 267 ? -19.111 18.469 0.340 1.00 38.72 267 LEU A O 1
ATOM 2201 N N . LYS A 1 268 ? -21.316 18.377 -0.041 1.00 33.50 268 LYS A N 1
ATOM 2202 C CA . LYS A 1 268 ? -21.273 19.188 -1.271 1.00 33.50 268 LYS A CA 1
ATOM 2203 C C . LYS A 1 268 ? -20.904 20.658 -1.016 1.00 33.50 268 LYS A C 1
ATOM 2205 O O . LYS A 1 268 ? -20.330 21.287 -1.890 1.00 33.50 268 LYS A O 1
ATOM 2210 N N . VAL A 1 269 ? -21.194 21.186 0.179 1.00 31.56 269 VAL A N 1
ATOM 2211 C CA . VAL A 1 269 ? -20.960 22.603 0.526 1.00 31.56 269 VAL A CA 1
ATOM 2212 C C . VAL A 1 269 ? -19.606 22.806 1.222 1.00 31.56 269 VAL A C 1
ATOM 2214 O O . VAL A 1 269 ? -18.915 23.774 0.924 1.00 31.56 269 VAL A O 1
ATOM 2217 N N . ARG A 1 270 ? -19.150 21.860 2.062 1.00 31.31 270 ARG A N 1
ATOM 2218 C CA . ARG A 1 270 ? -17.784 21.903 2.636 1.00 31.31 270 ARG A CA 1
ATOM 2219 C C . ARG A 1 270 ? -16.681 21.545 1.643 1.00 31.31 270 ARG A C 1
ATOM 2221 O O . ARG A 1 270 ? -15.575 22.052 1.772 1.00 31.31 270 ARG A O 1
ATOM 2228 N N . LEU A 1 271 ? -16.979 20.733 0.624 1.00 33.25 271 LEU A N 1
ATOM 2229 C CA . LEU A 1 271 ? -16.034 20.485 -0.470 1.00 33.25 271 LEU A CA 1
ATOM 2230 C C . LEU A 1 271 ? -15.749 21.746 -1.299 1.00 33.25 271 LEU A C 1
ATOM 2232 O O . LEU A 1 271 ? -14.715 21.784 -1.943 1.00 33.25 271 LEU A O 1
ATOM 2236 N N . VAL A 1 272 ? -16.602 22.776 -1.255 1.00 31.67 272 VAL A N 1
ATOM 2237 C CA . VAL A 1 272 ? -16.342 24.059 -1.931 1.00 31.67 272 VAL A CA 1
ATOM 2238 C C . VAL A 1 272 ? -15.599 25.042 -1.015 1.00 31.67 272 VAL A C 1
ATOM 2240 O O . VAL A 1 272 ? -14.755 25.783 -1.504 1.00 31.67 272 VAL A O 1
ATOM 2243 N N . SER A 1 273 ? -15.819 25.021 0.309 1.00 29.11 273 SER A N 1
ATOM 2244 C CA . SER A 1 273 ? -15.081 25.902 1.237 1.00 29.11 273 SER A CA 1
ATOM 2245 C C . SER A 1 273 ? -13.653 25.429 1.521 1.00 29.11 273 SER A C 1
ATOM 2247 O O . SER A 1 273 ? -12.747 26.251 1.622 1.00 29.11 273 SER A O 1
ATOM 2249 N N . ASP A 1 274 ? -13.430 24.112 1.591 1.00 29.31 274 ASP A N 1
ATOM 2250 C CA . ASP A 1 274 ? -12.116 23.536 1.922 1.00 29.31 274 ASP A CA 1
ATOM 2251 C C . ASP A 1 274 ? -11.254 23.264 0.670 1.00 29.31 274 ASP A C 1
ATOM 2253 O O . ASP A 1 274 ? -10.100 22.855 0.782 1.00 29.31 274 ASP A O 1
ATOM 2257 N N . GLN A 1 275 ? -11.778 23.534 -0.535 1.00 31.98 275 GLN A N 1
ATOM 2258 C CA . GLN A 1 275 ? -11.010 23.527 -1.790 1.00 31.98 275 GLN A CA 1
ATOM 2259 C C . GLN A 1 275 ? -10.298 24.857 -2.087 1.00 31.98 275 GLN A C 1
ATOM 2261 O O . GLN A 1 275 ? -9.520 24.915 -3.038 1.00 31.98 275 GLN A O 1
ATOM 2266 N N . VAL A 1 276 ? -10.500 25.908 -1.282 1.00 33.91 276 VAL A N 1
ATOM 2267 C CA . VAL A 1 276 ? -9.931 27.241 -1.569 1.00 33.91 276 VAL A CA 1
ATOM 2268 C C . VAL A 1 276 ? -8.684 27.581 -0.737 1.00 33.91 276 VAL A C 1
ATOM 2270 O O . VAL A 1 276 ? -7.971 28.519 -1.081 1.00 33.91 276 VAL A O 1
ATOM 2273 N N . PHE A 1 277 ? -8.309 26.815 0.293 1.00 35.66 277 PHE A N 1
ATOM 2274 C CA . PHE A 1 277 ? -7.186 27.221 1.156 1.00 35.66 277 PHE A CA 1
ATOM 2275 C C . PHE A 1 277 ? -6.199 26.089 1.486 1.00 35.66 277 PHE A C 1
ATOM 2277 O O . PHE A 1 277 ? -6.295 25.449 2.529 1.00 35.66 277 PHE A O 1
ATOM 2284 N N . PRO A 1 278 ? -5.167 25.912 0.635 1.00 32.84 278 PRO A N 1
ATOM 2285 C CA . PRO A 1 278 ? -3.810 25.748 1.162 1.00 32.84 278 PRO A CA 1
ATOM 2286 C C . PRO A 1 278 ? -2.782 26.714 0.549 1.00 32.84 278 PRO A C 1
ATOM 2288 O O . PRO A 1 278 ? -1.637 26.737 0.989 1.00 32.84 278 PRO A O 1
ATOM 2291 N N . ASN A 1 279 ? -3.163 27.565 -0.410 1.00 34.09 279 ASN A N 1
ATOM 2292 C CA . ASN A 1 279 ? -2.204 28.477 -1.049 1.00 34.09 279 ASN A CA 1
ATOM 2293 C C . ASN A 1 279 ? -2.000 29.811 -0.324 1.00 34.09 279 ASN A C 1
ATOM 2295 O O . ASN A 1 279 ? -1.053 30.525 -0.643 1.00 34.09 279 ASN A O 1
ATOM 2299 N N . TYR A 1 280 ? -2.807 30.149 0.684 1.00 37.31 280 TYR A N 1
ATOM 2300 C CA . TYR A 1 280 ? -2.664 31.451 1.334 1.00 37.31 280 TYR A CA 1
ATOM 2301 C C . TYR A 1 280 ? -1.500 31.541 2.308 1.00 37.31 280 TYR A C 1
ATOM 2303 O O . TYR A 1 280 ? -1.013 32.638 2.478 1.00 37.31 280 TYR A O 1
ATOM 2311 N N . TYR A 1 281 ? -0.980 30.456 2.891 1.00 38.56 281 TYR A N 1
ATOM 2312 C CA . TYR A 1 281 ? 0.199 30.585 3.762 1.00 38.56 281 TYR A CA 1
ATOM 2313 C C . TYR A 1 281 ? 1.455 30.941 2.955 1.00 38.56 281 TYR A C 1
ATOM 2315 O O . TYR A 1 281 ? 2.215 31.818 3.344 1.00 38.56 281 TYR A O 1
ATOM 2323 N N . TRP A 1 282 ? 1.623 30.340 1.773 1.00 36.44 282 TRP A N 1
ATOM 2324 C CA . TRP A 1 282 ? 2.702 30.697 0.851 1.00 36.44 282 TRP A CA 1
ATOM 2325 C C . TRP A 1 282 ? 2.484 32.064 0.209 1.00 36.44 282 TRP A C 1
ATOM 2327 O O . TRP A 1 282 ? 3.429 32.837 0.142 1.00 36.44 282 TRP A O 1
ATOM 2337 N N . ILE A 1 283 ? 1.252 32.400 -0.193 1.00 41.00 283 ILE A N 1
ATOM 2338 C CA . ILE A 1 283 ? 0.922 33.737 -0.712 1.00 41.00 283 ILE A CA 1
ATOM 2339 C C . ILE A 1 283 ? 1.084 34.808 0.377 1.00 41.00 283 ILE A C 1
ATOM 2341 O O . ILE A 1 283 ? 1.572 35.882 0.069 1.00 41.00 283 ILE A O 1
ATOM 2345 N N . PHE A 1 284 ? 0.751 34.522 1.638 1.00 40.50 284 PHE A N 1
ATOM 2346 C CA . PHE A 1 284 ? 0.907 35.423 2.787 1.00 40.50 284 PHE A CA 1
ATOM 2347 C C . PHE A 1 284 ? 2.375 35.579 3.190 1.00 40.50 284 PHE A C 1
ATOM 2349 O O . PHE A 1 284 ? 2.798 36.696 3.460 1.00 40.50 284 PHE A O 1
ATOM 2356 N N . MET A 1 285 ? 3.177 34.509 3.141 1.00 43.84 285 MET A N 1
ATOM 2357 C CA . MET A 1 285 ? 4.633 34.587 3.318 1.00 43.84 285 MET A CA 1
ATOM 2358 C C . MET A 1 285 ? 5.317 35.333 2.163 1.00 43.84 285 MET A C 1
ATOM 2360 O O . MET A 1 285 ? 6.226 36.119 2.406 1.00 43.84 285 MET A O 1
ATOM 2364 N N . LEU A 1 286 ? 4.854 35.160 0.919 1.00 43.72 286 LEU A N 1
ATOM 2365 C CA . LEU A 1 286 ? 5.312 35.947 -0.235 1.00 43.72 286 LEU A CA 1
ATOM 2366 C C . LEU A 1 286 ? 4.869 37.414 -0.147 1.00 43.72 286 LEU A C 1
ATOM 2368 O O . LEU A 1 286 ? 5.645 38.299 -0.489 1.00 43.72 286 LEU A O 1
ATOM 2372 N N . LEU A 1 287 ? 3.660 37.684 0.355 1.00 45.72 287 LEU A N 1
ATOM 2373 C CA . LEU A 1 287 ? 3.157 39.038 0.598 1.00 45.72 287 LEU A CA 1
ATOM 2374 C C . LEU A 1 287 ? 3.939 39.737 1.713 1.00 45.72 287 LEU A C 1
ATOM 2376 O O . LEU A 1 287 ? 4.344 40.881 1.527 1.00 45.72 287 LEU A O 1
ATOM 2380 N N . LEU A 1 288 ? 4.227 39.039 2.815 1.00 48.53 288 LEU A N 1
ATOM 2381 C CA . LEU A 1 288 ? 5.096 39.505 3.901 1.00 48.53 288 LEU A CA 1
ATOM 2382 C C . LEU A 1 288 ? 6.530 39.759 3.437 1.00 48.53 288 LEU A C 1
ATOM 2384 O O . LEU A 1 288 ? 7.119 40.756 3.838 1.00 48.53 288 LEU A O 1
ATOM 2388 N N . ALA A 1 289 ? 7.063 38.914 2.552 1.00 50.06 289 ALA A N 1
ATOM 2389 C CA . ALA A 1 289 ? 8.379 39.115 1.948 1.00 50.06 289 ALA A CA 1
ATOM 2390 C C . ALA A 1 289 ? 8.410 40.257 0.912 1.00 50.06 289 ALA A C 1
ATOM 2392 O O . ALA A 1 289 ? 9.476 40.796 0.630 1.00 50.06 289 ALA A O 1
ATOM 2393 N N . SER A 1 290 ? 7.256 40.634 0.346 1.00 45.78 290 SER A N 1
ATOM 2394 C CA . SER A 1 290 ? 7.121 41.735 -0.623 1.00 45.78 290 SER A CA 1
ATOM 2395 C C . SER A 1 290 ? 6.763 43.089 0.002 1.00 45.78 290 SER A C 1
ATOM 2397 O O . SER A 1 290 ? 6.747 44.105 -0.695 1.00 45.78 290 SER A O 1
ATOM 2399 N N . LEU A 1 291 ? 6.460 43.118 1.304 1.00 49.00 291 LEU A N 1
ATOM 2400 C CA . LEU A 1 291 ? 6.184 44.351 2.031 1.00 49.00 291 LEU A CA 1
ATOM 2401 C C . LEU A 1 291 ? 7.510 45.078 2.323 1.00 49.00 291 LEU A C 1
ATOM 2403 O O . LEU A 1 291 ? 8.446 44.457 2.828 1.00 49.00 291 LEU A O 1
ATOM 2407 N N . PRO A 1 292 ? 7.621 46.393 2.048 1.00 54.72 292 PRO A N 1
ATOM 2408 C CA . PRO A 1 292 ? 8.777 47.169 2.488 1.00 54.72 292 PRO A CA 1
ATOM 2409 C C . PRO A 1 292 ? 8.890 47.098 4.018 1.00 54.72 292 PRO A C 1
ATOM 2411 O O . PRO A 1 292 ? 7.880 46.950 4.706 1.00 54.72 292 PRO A O 1
ATOM 2414 N N . ALA A 1 293 ? 10.105 47.215 4.562 1.00 52.91 293 ALA A N 1
ATOM 2415 C CA . ALA A 1 293 ? 10.396 47.013 5.989 1.00 52.91 293 ALA A CA 1
ATOM 2416 C C . ALA A 1 293 ? 9.469 47.799 6.948 1.00 52.91 293 ALA A C 1
ATOM 2418 O O . ALA A 1 293 ? 9.182 47.341 8.054 1.00 52.91 293 ALA A O 1
ATOM 2419 N N . SER A 1 294 ? 8.925 48.936 6.501 1.00 47.19 294 SER A N 1
ATOM 2420 C CA . SER A 1 294 ? 7.919 49.725 7.221 1.00 47.19 294 SER A CA 1
ATOM 2421 C C . SER A 1 294 ? 6.568 49.011 7.412 1.00 47.19 294 SER A C 1
ATOM 2423 O O . SER A 1 294 ? 5.927 49.193 8.444 1.00 47.19 294 SER A O 1
ATOM 2425 N N . GLY A 1 295 ? 6.138 48.163 6.472 1.00 50.84 295 GLY A N 1
ATOM 2426 C CA . GLY A 1 295 ? 4.891 47.391 6.555 1.00 50.84 295 GLY A CA 1
ATOM 2427 C C . GLY A 1 295 ? 4.982 46.182 7.489 1.00 50.84 295 GLY A C 1
ATOM 2428 O O . GLY A 1 295 ? 4.024 45.869 8.193 1.00 50.84 295 GLY A O 1
ATOM 2429 N N . VAL A 1 296 ? 6.151 45.539 7.558 1.00 56.72 296 VAL A N 1
ATOM 2430 C CA . VAL A 1 296 ? 6.400 44.424 8.490 1.00 56.72 296 VAL A CA 1
ATOM 2431 C C . VAL A 1 296 ? 6.453 44.931 9.934 1.00 56.72 296 VAL A C 1
ATOM 2433 O O . VAL A 1 296 ? 5.877 44.311 10.830 1.00 56.72 296 VAL A O 1
ATOM 2436 N N . LEU A 1 297 ? 7.064 46.101 10.155 1.00 51.16 297 LEU A N 1
ATOM 2437 C CA . LEU A 1 297 ? 7.074 46.763 11.460 1.00 51.16 297 LEU A CA 1
ATOM 2438 C C . LEU A 1 297 ? 5.669 47.169 11.914 1.00 51.16 297 LEU A C 1
ATOM 2440 O O . LEU A 1 297 ? 5.358 46.984 13.085 1.00 51.16 297 LEU A O 1
ATOM 2444 N N . PHE A 1 298 ? 4.807 47.638 11.005 1.00 54.34 298 PHE A N 1
ATOM 2445 C CA . PHE A 1 298 ? 3.421 47.999 11.327 1.00 54.34 298 PHE A CA 1
ATOM 2446 C C . PHE A 1 298 ? 2.568 46.788 11.736 1.00 54.34 298 PHE A C 1
ATOM 2448 O O . PHE A 1 298 ? 1.791 46.863 12.682 1.00 54.34 298 PHE A O 1
ATOM 2455 N N . ILE A 1 299 ? 2.727 45.646 11.058 1.00 59.94 299 ILE A N 1
ATOM 2456 C CA . ILE A 1 299 ? 2.007 44.411 11.411 1.00 59.94 299 ILE A CA 1
ATOM 2457 C C . ILE A 1 299 ? 2.513 43.860 12.749 1.00 59.94 299 ILE A C 1
ATOM 2459 O O . ILE A 1 299 ? 1.713 43.444 13.583 1.00 59.94 299 ILE A O 1
ATOM 2463 N N . SER A 1 300 ? 3.829 43.902 12.974 1.00 53.59 300 SER A N 1
ATOM 2464 C CA . SER A 1 300 ? 4.440 43.502 14.243 1.00 53.59 300 SER A CA 1
ATOM 2465 C C . SER A 1 300 ? 3.924 44.353 15.405 1.00 53.59 300 SER A C 1
ATOM 2467 O O . SER A 1 300 ? 3.398 43.804 16.369 1.00 53.59 300 SER A O 1
ATOM 2469 N N . THR A 1 301 ? 3.960 45.687 15.296 1.00 53.12 301 THR A N 1
ATOM 2470 C CA . THR A 1 301 ? 3.463 46.579 16.356 1.00 53.12 301 THR A CA 1
ATOM 2471 C C . THR A 1 301 ? 1.964 46.436 16.589 1.00 53.12 301 THR A C 1
ATOM 2473 O O . THR A 1 301 ? 1.543 46.464 17.743 1.00 53.12 301 THR A O 1
ATOM 2476 N N . LEU A 1 302 ? 1.163 46.206 15.544 1.00 56.97 302 LEU A N 1
ATOM 2477 C CA . LEU A 1 302 ? -0.272 45.948 15.679 1.00 56.97 302 LEU A CA 1
ATOM 2478 C C . LEU A 1 302 ? -0.544 44.653 16.465 1.00 56.97 302 LEU A C 1
ATOM 2480 O O . LEU A 1 302 ? -1.389 44.648 17.355 1.00 56.97 302 LEU A O 1
ATOM 2484 N N . ILE A 1 303 ? 0.195 43.572 16.187 1.00 59.88 303 ILE A N 1
ATOM 2485 C CA . ILE A 1 303 ? 0.067 42.294 16.907 1.00 59.88 303 ILE A CA 1
ATOM 2486 C C . ILE A 1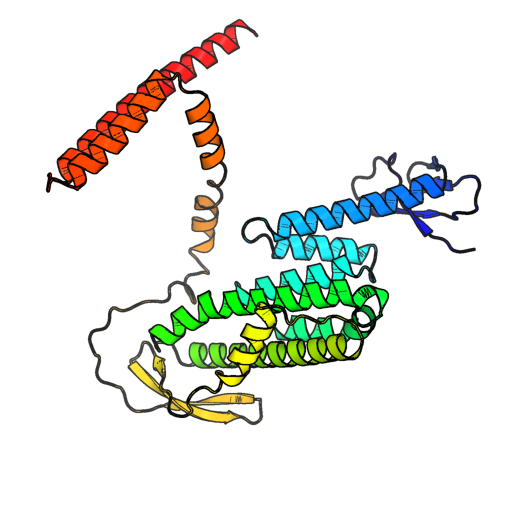 303 ? 0.459 42.459 18.379 1.00 59.88 303 ILE A C 1
ATOM 2488 O O . ILE A 1 303 ? -0.256 41.976 19.258 1.00 59.88 303 ILE A O 1
ATOM 2492 N N . THR A 1 304 ? 1.547 43.180 18.663 1.00 54.28 304 THR A N 1
ATOM 2493 C CA . THR A 1 304 ? 1.993 43.447 20.038 1.00 54.28 304 THR A CA 1
ATOM 2494 C C . THR A 1 304 ? 0.995 44.328 20.794 1.00 54.28 304 THR A C 1
ATOM 2496 O O . THR A 1 304 ? 0.725 44.076 21.966 1.00 54.28 304 THR A O 1
ATOM 2499 N N . LEU A 1 305 ? 0.388 45.313 20.122 1.00 52.12 305 LEU A N 1
ATOM 2500 C CA . LEU A 1 305 ? -0.647 46.178 20.695 1.00 52.12 305 LEU A CA 1
ATOM 2501 C C . LEU A 1 305 ? -1.931 45.393 21.009 1.00 52.12 305 LEU A C 1
ATOM 2503 O O . LEU A 1 305 ? -2.521 45.585 22.068 1.00 52.12 305 LEU A O 1
ATOM 2507 N N . ILE A 1 306 ? -2.336 44.469 20.130 1.00 56.38 306 ILE A N 1
ATOM 2508 C CA . ILE A 1 306 ? -3.482 43.572 20.353 1.00 56.38 306 ILE A CA 1
ATOM 2509 C C . ILE A 1 306 ? -3.215 42.650 21.547 1.00 56.38 306 ILE A C 1
ATOM 2511 O O . ILE A 1 306 ? -4.084 42.492 22.399 1.00 56.38 306 ILE A O 1
ATOM 2515 N N . PHE A 1 307 ? -2.010 42.082 21.655 1.00 52.69 307 PHE A N 1
ATOM 2516 C CA . PHE A 1 307 ? -1.632 41.254 22.804 1.00 52.69 307 PHE A CA 1
ATOM 2517 C C . PHE A 1 307 ? -1.608 42.047 24.119 1.00 52.69 307 PHE A C 1
ATOM 2519 O O . PHE A 1 307 ? -2.035 41.532 25.152 1.00 52.69 307 PHE A O 1
ATOM 2526 N N . ALA A 1 308 ? -1.162 43.306 24.083 1.00 49.84 308 ALA A N 1
ATOM 2527 C CA . ALA A 1 308 ? -1.178 44.193 25.244 1.00 49.84 308 ALA A CA 1
ATOM 2528 C C . ALA A 1 308 ? -2.611 44.571 25.673 1.00 49.84 308 ALA A C 1
ATOM 2530 O O . ALA A 1 308 ? -2.913 44.533 26.863 1.00 49.84 308 ALA A O 1
ATOM 2531 N N . LEU A 1 309 ? -3.505 44.856 24.717 1.00 50.16 309 LEU A N 1
ATOM 2532 C CA . LEU A 1 309 ? -4.914 45.205 24.964 1.00 50.16 309 LEU A CA 1
ATOM 2533 C C . LEU A 1 309 ? -5.755 44.022 25.469 1.00 50.16 309 LEU A C 1
ATOM 2535 O O . LEU A 1 309 ? -6.623 44.205 26.321 1.00 50.16 309 LEU A O 1
ATOM 2539 N N . VAL A 1 310 ? -5.485 42.804 24.988 1.00 54.81 310 VAL A N 1
ATOM 2540 C CA . VAL A 1 310 ? -6.163 41.579 25.457 1.00 54.81 310 VAL A CA 1
ATOM 2541 C C . VAL A 1 310 ? -5.763 41.226 26.896 1.00 54.81 310 VAL A C 1
ATOM 2543 O O . VAL A 1 310 ? -6.578 40.681 27.636 1.00 54.81 310 VAL A O 1
ATOM 2546 N N . ASN A 1 311 ? -4.550 41.589 27.328 1.00 51.00 311 ASN A N 1
ATOM 2547 C CA . ASN A 1 311 ? -4.090 41.384 28.705 1.00 51.00 311 ASN A CA 1
ATOM 2548 C C . ASN A 1 311 ? -4.570 42.460 29.696 1.00 51.00 311 ASN A C 1
ATOM 2550 O O . ASN A 1 311 ? -4.461 42.250 30.903 1.00 51.00 311 ASN A O 1
ATOM 2554 N N . SER A 1 312 ? -5.109 43.591 29.231 1.00 48.59 312 SER A N 1
ATOM 2555 C CA . SER A 1 312 ? -5.514 44.710 30.089 1.00 48.59 312 SER A CA 1
ATOM 2556 C C . SER A 1 312 ? -7.037 44.875 30.187 1.00 48.59 312 SER A C 1
ATOM 2558 O O . SER A 1 312 ? -7.512 45.993 30.047 1.00 48.59 312 SER A O 1
ATOM 2560 N N . ASN A 1 313 ? -7.812 43.793 30.371 1.00 53.06 313 ASN A N 1
ATOM 2561 C CA . ASN A 1 313 ? -9.278 43.808 30.603 1.00 53.06 313 ASN A CA 1
ATOM 2562 C C . ASN A 1 313 ? -10.079 44.846 29.771 1.00 53.06 313 ASN A C 1
ATOM 2564 O O . ASN A 1 313 ? -11.069 45.403 30.243 1.00 53.06 313 ASN A O 1
ATOM 2568 N N . GLY A 1 314 ? -9.638 45.135 28.544 1.00 52.06 314 GLY A N 1
ATOM 2569 C CA . GLY A 1 314 ? -10.191 46.196 27.709 1.00 52.06 314 GLY A CA 1
ATOM 2570 C C . GLY A 1 314 ? -11.331 45.674 26.849 1.00 52.06 314 GLY A C 1
ATOM 2571 O O . GLY A 1 314 ? -11.207 44.611 26.239 1.00 52.06 314 GLY A O 1
ATOM 2572 N N . ASP A 1 315 ? -12.429 46.431 26.808 1.00 56.38 315 ASP A N 1
ATOM 2573 C CA . ASP A 1 315 ? -13.669 46.097 26.110 1.00 56.38 315 ASP A CA 1
ATOM 2574 C C . ASP A 1 315 ? -13.426 45.509 24.717 1.00 56.38 315 ASP A C 1
ATOM 2576 O O . ASP A 1 315 ? -12.894 46.160 23.811 1.00 56.38 315 ASP A O 1
ATOM 2580 N N . LEU A 1 316 ? -13.889 44.268 24.543 1.00 54.38 316 LEU A N 1
ATOM 2581 C CA . LEU A 1 316 ? -13.746 43.466 23.328 1.00 54.38 316 LEU A CA 1
ATOM 2582 C C . LEU A 1 316 ? -14.185 44.241 22.075 1.00 54.38 316 LEU A C 1
ATOM 2584 O O . LEU A 1 316 ? -13.586 44.072 21.021 1.00 54.38 316 LEU A O 1
ATOM 2588 N N . ILE A 1 317 ? -15.177 45.130 22.218 1.00 51.78 317 ILE A N 1
ATOM 2589 C CA . ILE A 1 317 ? -15.736 45.985 21.161 1.00 51.78 317 ILE A CA 1
ATOM 2590 C C . ILE A 1 317 ? -14.689 46.958 20.597 1.00 51.78 317 ILE A C 1
ATOM 2592 O O . ILE A 1 317 ? -14.634 47.162 19.384 1.00 51.78 317 ILE A O 1
ATOM 2596 N N . PHE A 1 318 ? -13.826 47.531 21.440 1.00 51.53 318 PHE A N 1
ATOM 2597 C CA . PHE A 1 318 ? -12.803 48.480 20.996 1.00 51.53 318 PHE A CA 1
ATOM 2598 C C . PHE A 1 318 ? -11.712 47.783 20.171 1.00 51.53 318 PHE A C 1
ATOM 2600 O O . PHE A 1 318 ? -11.278 48.297 19.137 1.00 51.53 318 PHE A O 1
ATOM 2607 N N . VAL A 1 319 ? -11.337 46.560 20.563 1.00 57.78 319 VAL A N 1
ATOM 2608 C CA . VAL A 1 319 ? -10.374 45.728 19.825 1.00 57.78 319 VAL A CA 1
ATOM 2609 C C . VAL A 1 319 ? -10.938 45.310 18.463 1.00 57.78 319 VAL A C 1
ATOM 2611 O O . VAL A 1 319 ? -10.220 45.369 17.463 1.00 57.78 319 VAL A O 1
ATOM 2614 N N . THR A 1 320 ? -12.227 44.959 18.372 1.00 53.59 320 THR A N 1
ATOM 2615 C CA . THR A 1 320 ? -12.859 44.636 17.081 1.00 53.59 320 THR A CA 1
ATOM 2616 C C . THR A 1 320 ? -12.941 45.841 16.151 1.00 53.59 320 THR A C 1
ATOM 2618 O O . THR A 1 320 ? -12.717 45.685 14.951 1.00 53.59 320 THR A O 1
ATOM 2621 N N . VAL A 1 321 ? -13.226 47.039 16.672 1.00 54.62 321 VAL A N 1
ATOM 2622 C CA . VAL A 1 321 ? -13.275 48.266 15.859 1.00 54.62 321 VAL A CA 1
ATOM 2623 C C . VAL A 1 321 ? -11.882 48.632 15.339 1.00 54.62 321 VAL A C 1
ATOM 2625 O O . VAL A 1 321 ? -11.742 48.920 14.152 1.00 54.62 321 VAL A O 1
ATOM 2628 N N . LEU A 1 322 ? -10.836 48.534 16.164 1.00 58.31 322 LEU A N 1
ATOM 2629 C CA . LEU A 1 322 ? -9.453 48.768 15.725 1.00 58.31 322 LEU A CA 1
ATOM 2630 C C . LEU A 1 322 ? -8.991 47.760 14.667 1.00 58.31 322 LEU A C 1
ATOM 2632 O O . LEU A 1 322 ? -8.379 48.151 13.672 1.00 58.31 322 LEU A O 1
ATOM 2636 N N . LEU A 1 323 ? -9.327 46.478 14.835 1.00 63.31 323 LEU A N 1
ATOM 2637 C CA . LEU A 1 323 ? -9.051 45.444 13.836 1.00 63.31 323 LEU A CA 1
ATOM 2638 C C . LEU A 1 323 ? -9.786 45.710 12.520 1.00 63.31 323 LEU A C 1
ATOM 2640 O O . LEU A 1 323 ? -9.211 45.531 11.447 1.00 63.31 323 LEU A O 1
ATOM 2644 N N . PHE A 1 324 ? -11.034 46.171 12.593 1.00 59.66 324 PHE A N 1
ATOM 2645 C CA . PHE A 1 324 ? -11.824 46.499 11.413 1.00 59.66 324 PHE A CA 1
ATOM 2646 C C . PHE A 1 324 ? -11.265 47.721 10.674 1.00 59.66 324 PHE A C 1
ATOM 2648 O O . PHE A 1 324 ? -11.088 47.671 9.459 1.00 59.66 324 PHE A O 1
ATOM 2655 N N . VAL A 1 325 ? -10.901 48.789 11.390 1.00 63.72 325 VAL A N 1
ATOM 2656 C CA . VAL A 1 325 ? -10.289 49.989 10.792 1.00 63.72 325 VAL A CA 1
ATOM 2657 C C . VAL A 1 325 ? -8.920 49.665 10.187 1.00 63.72 325 VAL A C 1
ATOM 2659 O O . VAL A 1 325 ? -8.642 50.064 9.055 1.00 63.72 325 VAL A O 1
ATOM 2662 N N . GLY A 1 326 ? -8.094 48.875 10.882 1.00 64.75 326 GLY A N 1
ATOM 2663 C CA . GLY A 1 326 ? -6.808 48.401 10.363 1.00 64.75 326 GLY A CA 1
ATOM 2664 C C . GLY A 1 326 ? -6.962 47.542 9.105 1.00 64.75 326 GLY A C 1
ATOM 2665 O O . GLY A 1 326 ? -6.222 47.717 8.137 1.00 64.75 326 GLY A O 1
ATOM 2666 N N . PHE A 1 327 ? -7.972 46.668 9.073 1.00 68.06 327 PHE A N 1
ATOM 2667 C CA . PHE A 1 327 ? -8.286 45.853 7.902 1.00 68.06 327 PHE A CA 1
ATOM 2668 C C . PHE A 1 327 ? -8.754 46.701 6.713 1.00 68.06 327 PHE A C 1
ATOM 2670 O O . PHE A 1 327 ? -8.288 46.486 5.596 1.00 68.06 327 PHE A O 1
ATOM 2677 N N . VAL A 1 328 ? -9.616 47.698 6.936 1.00 64.19 328 VAL A N 1
ATOM 2678 C CA . VAL A 1 328 ? -10.099 48.602 5.877 1.00 64.19 328 VAL A CA 1
ATOM 2679 C C . VAL A 1 328 ? -8.958 49.450 5.306 1.00 64.19 328 VAL A C 1
ATOM 2681 O O . VAL A 1 328 ? -8.841 49.569 4.084 1.00 64.19 328 VAL A O 1
ATOM 2684 N N . ALA A 1 329 ? -8.071 49.976 6.155 1.00 63.75 329 ALA A N 1
ATOM 2685 C CA . ALA A 1 329 ? -6.897 50.729 5.711 1.00 63.75 329 ALA A CA 1
ATOM 2686 C C . ALA A 1 329 ? -5.923 49.853 4.900 1.00 63.75 329 ALA A C 1
ATOM 2688 O O . ALA A 1 329 ? -5.443 50.267 3.842 1.00 63.75 329 ALA A O 1
ATOM 2689 N N . PHE A 1 330 ? -5.688 48.615 5.346 1.00 70.31 330 PHE A N 1
ATOM 2690 C CA . PHE A 1 330 ? -4.867 47.646 4.621 1.00 70.31 330 PHE A CA 1
ATOM 2691 C C . PHE A 1 330 ? -5.475 47.280 3.260 1.00 70.31 330 PHE A C 1
ATOM 2693 O O . PHE A 1 330 ? -4.768 47.272 2.251 1.00 70.31 330 PHE A O 1
ATOM 2700 N N . LEU A 1 331 ? -6.790 47.040 3.203 1.00 66.06 331 LEU A N 1
ATOM 2701 C CA . LEU A 1 331 ? -7.488 46.727 1.956 1.00 66.06 331 LEU A CA 1
ATOM 2702 C C . LEU A 1 331 ? -7.406 47.894 0.961 1.00 66.06 331 LEU A C 1
ATOM 2704 O O . LEU A 1 331 ? -7.175 47.675 -0.228 1.00 66.06 331 LEU A O 1
ATOM 2708 N N . GLY A 1 332 ? -7.536 49.133 1.448 1.00 68.25 332 GLY A N 1
ATOM 2709 C CA . GLY A 1 332 ? -7.383 50.345 0.642 1.00 68.25 332 GLY A CA 1
ATOM 2710 C C . GLY A 1 332 ? -5.978 50.488 0.052 1.00 68.25 332 GLY A C 1
ATOM 2711 O O . GLY A 1 332 ? -5.832 50.696 -1.154 1.00 68.25 332 GLY A O 1
ATOM 2712 N N . ALA A 1 333 ? -4.936 50.301 0.867 1.00 62.50 333 ALA A N 1
ATOM 2713 C CA . ALA A 1 333 ? -3.544 50.370 0.417 1.00 62.50 333 ALA A CA 1
ATOM 2714 C C . ALA A 1 333 ? -3.184 49.241 -0.570 1.00 62.50 333 ALA A C 1
ATOM 2716 O O . ALA A 1 333 ? -2.472 49.464 -1.557 1.00 62.50 333 ALA A O 1
ATOM 2717 N N . PHE A 1 334 ? -3.717 48.038 -0.339 1.00 64.81 334 PHE A N 1
ATOM 2718 C CA . PHE A 1 334 ? -3.541 46.892 -1.226 1.00 64.81 334 PHE A CA 1
ATOM 2719 C C . PHE A 1 334 ? -4.210 47.120 -2.585 1.00 64.81 334 PHE A C 1
ATOM 2721 O O . PHE A 1 334 ? -3.574 46.938 -3.623 1.00 64.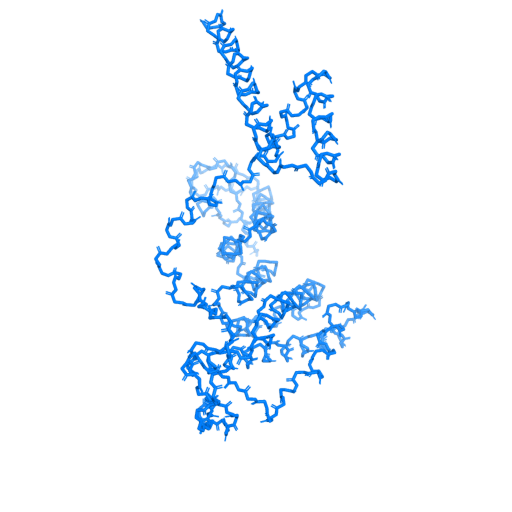81 334 PHE A O 1
ATOM 2728 N N . LEU A 1 335 ? -5.463 47.588 -2.597 1.00 65.06 335 LEU A N 1
ATOM 2729 C CA . LEU A 1 335 ? -6.176 47.908 -3.834 1.00 65.06 335 LEU A CA 1
ATOM 2730 C C . LEU A 1 335 ? -5.478 49.034 -4.602 1.00 65.06 335 LEU A C 1
ATOM 2732 O O . LEU A 1 335 ? -5.287 48.913 -5.811 1.00 65.06 335 LEU A O 1
ATOM 2736 N N . PHE A 1 336 ? -5.016 50.084 -3.920 1.00 66.25 336 PHE A N 1
ATOM 2737 C CA . PHE A 1 336 ? -4.266 51.168 -4.554 1.00 66.25 336 PHE A CA 1
ATOM 2738 C C . PHE A 1 336 ? -2.974 50.668 -5.225 1.00 66.25 336 PHE A C 1
ATOM 2740 O O . PHE A 1 336 ? -2.695 51.004 -6.379 1.00 66.25 336 PHE A O 1
ATOM 2747 N N . SER A 1 337 ? -2.225 49.795 -4.547 1.00 60.69 337 SER A N 1
ATOM 2748 C CA . SER A 1 337 ? -0.987 49.202 -5.075 1.00 60.69 337 SER A CA 1
ATOM 2749 C C . SER A 1 337 ? -1.254 48.238 -6.238 1.00 60.69 337 SER A C 1
ATOM 2751 O O . SER A 1 337 ? -0.529 48.234 -7.235 1.00 60.69 337 SER A O 1
ATOM 2753 N N . PHE A 1 338 ? -2.344 47.473 -6.162 1.00 56.22 338 PHE A N 1
ATOM 2754 C CA . PHE A 1 338 ? -2.792 46.587 -7.235 1.00 56.22 338 PHE A CA 1
ATOM 2755 C C . PHE A 1 338 ? -3.200 47.372 -8.493 1.00 56.22 338 PHE A C 1
ATOM 2757 O O . PHE A 1 338 ? -2.821 47.009 -9.610 1.00 56.22 338 PHE A O 1
ATOM 2764 N N . PHE A 1 339 ? -3.903 48.499 -8.334 1.00 56.66 339 PHE A N 1
ATOM 2765 C CA . PHE A 1 339 ? -4.248 49.384 -9.450 1.00 56.66 339 PHE A CA 1
ATOM 2766 C C . PHE A 1 339 ? -3.018 50.077 -10.059 1.00 56.66 339 PHE A C 1
ATOM 2768 O O . PHE A 1 339 ? -2.944 50.199 -11.283 1.00 56.66 339 PHE A O 1
ATOM 2775 N N . GLN A 1 340 ? -2.022 50.455 -9.252 1.00 57.97 340 GLN A N 1
ATOM 2776 C CA . GLN A 1 340 ? -0.738 50.989 -9.732 1.00 57.97 340 GLN A CA 1
ATOM 2777 C C . GLN A 1 340 ? 0.042 49.960 -10.573 1.00 57.97 340 GLN A C 1
ATOM 2779 O O . GLN A 1 340 ? 0.506 50.287 -11.668 1.00 57.97 340 GLN A O 1
ATOM 2784 N N . MET A 1 341 ? 0.124 48.697 -10.131 1.00 50.88 341 MET A N 1
ATOM 2785 C CA . MET A 1 341 ? 0.751 47.617 -10.914 1.00 50.88 341 MET A CA 1
ATOM 2786 C C . MET A 1 341 ? 0.013 47.347 -12.227 1.00 50.88 341 MET A C 1
ATOM 2788 O O . MET A 1 341 ? 0.645 47.220 -13.277 1.00 50.88 341 MET A O 1
ATOM 2792 N N . LYS A 1 342 ? -1.325 47.315 -12.200 1.00 44.66 342 LYS A N 1
ATOM 2793 C CA . LYS A 1 342 ? -2.143 47.107 -13.404 1.00 44.66 342 LYS A CA 1
ATOM 2794 C C . LYS A 1 342 ? -1.978 48.246 -14.418 1.00 44.66 342 LYS A C 1
ATOM 2796 O O . LYS A 1 342 ? -2.018 48.003 -15.623 1.00 44.66 342 LYS A O 1
ATOM 2801 N N . ARG A 1 343 ? -1.756 49.479 -13.945 1.00 47.91 343 ARG A N 1
ATOM 2802 C CA . ARG A 1 343 ? -1.481 50.649 -14.794 1.00 47.91 343 ARG A CA 1
ATOM 2803 C C . ARG A 1 343 ? -0.091 50.582 -15.438 1.00 47.91 343 ARG A C 1
ATOM 2805 O O . ARG A 1 343 ? 0.026 50.916 -16.610 1.00 47.91 343 ARG A O 1
ATOM 2812 N N . ARG A 1 344 ? 0.927 50.079 -14.724 1.00 49.12 344 ARG A N 1
ATOM 2813 C CA . ARG A 1 344 ? 2.272 49.837 -15.288 1.00 49.12 344 ARG A CA 1
ATOM 2814 C C . ARG A 1 344 ? 2.286 48.720 -16.335 1.00 49.12 344 ARG A C 1
ATOM 2816 O O . ARG A 1 344 ? 2.938 48.876 -17.357 1.00 49.12 344 ARG A O 1
ATOM 2823 N N . TYR A 1 345 ? 1.519 47.647 -16.134 1.00 43.16 345 TYR A N 1
ATOM 2824 C CA . TYR A 1 345 ? 1.436 46.546 -17.105 1.00 43.16 345 TYR A CA 1
ATOM 2825 C C . TYR A 1 345 ? 0.735 46.926 -18.422 1.00 43.16 345 TYR A C 1
ATOM 2827 O O . TYR A 1 345 ? 1.098 46.394 -19.462 1.00 43.16 345 TYR A O 1
ATOM 2835 N N . ARG A 1 346 ? -0.221 47.868 -18.411 1.00 42.41 346 ARG A N 1
ATOM 2836 C CA . ARG A 1 346 ? -0.861 48.386 -19.642 1.00 42.41 346 ARG A CA 1
ATOM 2837 C C . ARG A 1 346 ? -0.011 49.375 -20.443 1.00 42.41 346 ARG A C 1
ATOM 2839 O O . ARG A 1 346 ? -0.372 49.674 -21.567 1.00 42.41 346 ARG A O 1
ATOM 2846 N N . LEU A 1 347 ? 1.057 49.918 -19.862 1.00 44.75 347 LEU A N 1
ATOM 2847 C CA . LEU A 1 347 ? 1.997 50.809 -20.557 1.00 44.75 347 LEU A CA 1
ATOM 2848 C C . LEU A 1 347 ? 3.167 50.036 -21.193 1.00 44.75 347 LEU A C 1
ATOM 2850 O O . LEU A 1 347 ? 3.983 50.637 -21.881 1.00 44.75 347 LEU A O 1
ATOM 2854 N N . MET A 1 348 ? 3.260 48.725 -20.938 1.00 40.50 348 MET A N 1
ATOM 2855 C CA . MET A 1 348 ? 4.278 47.818 -21.489 1.00 40.50 348 MET A CA 1
ATOM 2856 C C . MET A 1 348 ? 3.727 46.843 -22.548 1.00 40.50 348 MET A C 1
ATOM 2858 O O . MET A 1 348 ? 4.499 46.064 -23.104 1.00 40.50 348 MET A O 1
ATOM 2862 N N . SER A 1 349 ? 2.418 46.881 -22.819 1.00 39.62 349 SER A N 1
ATOM 2863 C CA . SER A 1 349 ? 1.759 46.272 -23.987 1.00 39.62 349 SER A CA 1
ATOM 2864 C C . SER A 1 349 ? 1.397 47.365 -24.975 1.00 39.62 349 SER A C 1
ATOM 2866 O O . SER A 1 349 ? 1.540 47.131 -26.189 1.00 39.62 349 SER A O 1
#

Radius of gyration: 29.17 Å; chains: 1; bounding box: 56×69×70 Å

Foldseek 3Di:
DDWAKFFAPPDPDPDRVLRIDTDDQPDCWDARPRPRDIDRRVVRRVVVVVVLVVLLVVLVVLLPPDLSLVVSLVSLVVSCVVVVLPLSSLLSNLLSQLLCVLPPPRFLVVSVVSCVVCVVSCLPPVNLVVSVVSLLSSLVSVVSSCVPPVVVCVVVLEAADPVRVQVVVVRVVSVLVNLVVSVVVVVSSVVVDPPPDDPVSVVVSVVVNVVPPDDQADWGAHPQQWIWGFDDADPVRTTDIDTDDGDDDDPDPDDDPCPPPVCVPCVVVVVVVVVPDDCVVVVVVVVCVVDDPVVVVVVVVLVVVLVVCVVPPHDPVVSVVVVVVVVVVVVVVVVVVVVVVVVVVVVVD

Sequence (349 aa):
MALKKAYCTRCHGKDPKEHIFEANSDAEVCYCPRCMNKLRPNDAIDAYGIFIKKLLRQADRTFFSSIGYNKSYSLYARVLDFEPSNIDALLGRLLSLTYMSALRKTQFENVVSLLNNDKELFRKSANLKAYFTFLNRACRALDEYYANIRKKLIVRQHFHDVDCIKIYFKKLNEIHNFQAFLMKEYRFIQAHGEILEVSDSIGVLIKRMEITREDPNQKWTTADWHTYSYAGISNTGDLILGRSDKSRPQKMPHHRPKTLLKEKTNLKVRLVSDQVFPNYYWIFMLLLASLPASGVLFISTLITLIFALVNSNGDLIFVTVLLFVGFVAFLGAFLFSFFQMKRRYRLMS

Secondary structure (DSSP, 8-state):
--EEEEE-TT---SSGGGGEEEEETTSS-EE-TTT--EE-HHHHHHHHHHHHHHHHHHHHHHHSSTTTHHHHHHHHHHHHHH-TT-HHHHHHHHHHHHHHHHHHS--HHHHHHHHHHHHHHHTSGGGHHHHHHHHHHHHHHHHHHIIIIIHHHHTT-EESSHHHHHHHHHHHHHHHHHHHHHHHHHHHHHHHS------HHHHHHHHHHHH----TT-EEEETT--EEEEEEE-TTSPEEEEEEPPPP---------TTTSGGGTSHHHHHHHTTS-SSHHHHHHHHHHHS-HHHHHHHHHHHHHHHHHHHTT--HHHHHHHHHHHHHHHHHHHHHHHHHHHHHHTT--

pLDDT: mean 70.03, std 18.54, range [29.11, 96.19]